Protein AF-A0A5R9C0U3-F1 (afdb_monomer_lite)

Organism: NCBI:txid191770

Sequence (189 aa):
MMNNFTGLRKELYENLTNENEDYYKLANIFCLLFSFFDKISFFLYKHFELVPPNKNEKRVNMNSIWKCSDKKGNKLLDYKNPFLFNLYWMRKEYRDENDLELRSYLLPDAQELSDYRNFLEHKAYSFLENSDLYYIDPELLESRTERLMQLVRNMILSTIGLLDVESKLVNEKTGERDMNLVFLNHQLF

Secondary structure (DSSP, 8-state):
--HHHHHHHHHHHHHHHHS-HHHHHHHHHHHHHHHHHHHHHHHHHHHTT-B-TTS-GGG--TTTGGG-B-TTS-BGGGG--HHHHHHHHHGGGS--TT-TTTGGGS-TTHHHHHHHHHHHHHS-EES-TTSSSEE--HHHHHHHHHHHHHHHHHHHHHHHHHHHHHHHHB-TTT--B-TT-----GGG-

Radius of gyration: 20.45 Å; chains: 1; bounding box: 57×30×58 Å

InterPro domains:
  IPR040826 LA2681-like HEPN domain [PF18733] (25-160)

pLDDT: mean 81.64, std 13.47, range [38.56, 96.06]

Foldseek 3Di:
DVVVVVVLVVLLVVQVVPDDPVLLVLLVLLLVLVVLQAVLQLVLCVVQVWAFPVNDSVPGGLVRQQRTAHPVRDGLVLQQEVLSVVSNLLCLLVDDPPCPVSVVVHDPCSVVSNVSNCCSPPHGEHCDPPDPHNHDPSVVSNVVSVVSVVSSVSNVLSVVSSVVQQVVQQDPPPRDGDSVDYDDDPVSD

Structure (mmCIF, N/CA/C/O backbone):
data_AF-A0A5R9C0U3-F1
#
_entry.id   AF-A0A5R9C0U3-F1
#
loop_
_atom_site.group_PDB
_atom_site.id
_atom_site.type_symbol
_atom_site.label_atom_id
_atom_site.label_alt_id
_atom_site.label_comp_id
_atom_site.label_asym_id
_atom_site.label_entity_id
_atom_site.label_seq_id
_atom_site.pdbx_PDB_ins_code
_atom_site.Cartn_x
_atom_site.Cartn_y
_atom_site.Cartn_z
_atom_site.occupancy
_atom_site.B_iso_or_equiv
_atom_site.auth_seq_id
_atom_site.auth_comp_id
_atom_site.auth_asym_id
_atom_site.auth_atom_id
_atom_site.pdbx_PDB_model_num
ATOM 1 N N . MET A 1 1 ? 33.121 -14.685 -15.452 1.00 43.50 1 MET A N 1
ATOM 2 C CA . MET A 1 1 ? 31.866 -14.104 -14.918 1.00 43.50 1 MET A CA 1
ATOM 3 C C . MET A 1 1 ? 31.930 -12.595 -14.635 1.00 43.50 1 MET A C 1
ATOM 5 O O . MET A 1 1 ? 30.878 -11.990 -14.528 1.00 43.50 1 MET A O 1
ATOM 9 N N . MET A 1 2 ? 33.110 -11.959 -14.563 1.00 38.56 2 MET A N 1
ATOM 10 C CA . MET A 1 2 ? 33.239 -10.519 -14.254 1.00 38.56 2 MET A CA 1
ATOM 11 C C . MET A 1 2 ? 33.022 -9.581 -15.467 1.00 38.56 2 MET A C 1
ATOM 13 O O . MET A 1 2 ? 32.614 -8.442 -15.279 1.00 38.56 2 MET A O 1
ATOM 17 N N . ASN A 1 3 ? 33.213 -10.073 -16.701 1.00 45.94 3 ASN A N 1
ATOM 18 C CA . ASN A 1 3 ? 33.123 -9.264 -17.931 1.00 45.94 3 ASN A CA 1
ATOM 19 C C . ASN A 1 3 ? 31.690 -8.886 -18.360 1.00 45.94 3 ASN A C 1
ATOM 21 O O . ASN A 1 3 ? 31.522 -7.898 -19.067 1.00 45.94 3 ASN A O 1
ATOM 25 N N . ASN A 1 4 ? 30.658 -9.621 -17.922 1.00 55.59 4 ASN A N 1
ATOM 26 C CA . ASN A 1 4 ? 29.268 -9.298 -18.281 1.00 55.59 4 ASN A CA 1
ATOM 27 C C . ASN A 1 4 ? 28.716 -8.124 -17.462 1.00 55.59 4 ASN A C 1
ATOM 29 O O . ASN A 1 4 ? 27.906 -7.357 -17.964 1.00 55.59 4 ASN A O 1
ATOM 33 N N . PHE A 1 5 ? 29.180 -7.934 -16.222 1.00 53.97 5 PHE A N 1
ATOM 34 C CA . PHE A 1 5 ? 28.701 -6.847 -15.361 1.00 53.97 5 PHE A CA 1
ATOM 35 C C . PHE A 1 5 ? 29.186 -5.467 -15.813 1.00 53.97 5 PHE A C 1
ATOM 37 O O . PHE A 1 5 ? 28.474 -4.480 -15.639 1.00 53.97 5 PHE A O 1
ATOM 44 N N . THR A 1 6 ? 30.386 -5.382 -16.391 1.00 59.41 6 THR A N 1
ATOM 45 C CA . THR A 1 6 ? 30.903 -4.135 -16.969 1.00 59.41 6 THR A CA 1
ATOM 46 C C . THR A 1 6 ? 30.180 -3.767 -18.261 1.00 59.41 6 THR A C 1
ATOM 48 O O . THR A 1 6 ? 29.897 -2.590 -18.453 1.00 59.41 6 THR A O 1
ATOM 51 N N . GLY A 1 7 ? 29.826 -4.753 -19.096 1.00 62.66 7 GLY A N 1
ATOM 52 C CA . GLY A 1 7 ? 28.981 -4.550 -20.279 1.00 62.66 7 GLY A CA 1
ATOM 53 C C . GLY A 1 7 ? 27.586 -4.048 -19.908 1.00 62.66 7 GLY A C 1
ATOM 54 O O . GLY A 1 7 ? 27.194 -2.977 -20.352 1.00 62.66 7 GLY A O 1
ATOM 55 N N . LEU A 1 8 ? 26.915 -4.740 -18.980 1.00 61.16 8 LEU A N 1
ATOM 56 C CA . LEU A 1 8 ? 25.570 -4.385 -18.513 1.00 61.16 8 LEU A CA 1
ATOM 57 C C . LEU A 1 8 ? 25.509 -2.977 -17.895 1.00 61.16 8 LEU A C 1
ATOM 59 O O . LEU A 1 8 ? 24.564 -2.227 -18.111 1.00 61.16 8 LEU A O 1
ATOM 63 N N . ARG A 1 9 ? 26.533 -2.596 -17.116 1.00 61.19 9 ARG A N 1
ATOM 64 C CA . ARG A 1 9 ? 26.629 -1.240 -16.551 1.00 61.19 9 ARG A CA 1
ATOM 65 C C . ARG A 1 9 ? 26.855 -0.190 -17.627 1.00 61.19 9 ARG A C 1
ATOM 67 O O . ARG A 1 9 ? 26.274 0.882 -17.537 1.00 61.19 9 ARG A O 1
ATOM 74 N N . LYS A 1 10 ? 27.717 -0.474 -18.603 1.00 65.31 10 LYS A N 1
ATOM 75 C CA . LYS A 1 10 ? 27.984 0.444 -19.709 1.00 65.31 10 LYS A CA 1
ATOM 76 C C . LYS A 1 10 ? 26.715 0.681 -20.534 1.00 65.31 10 LYS A C 1
ATOM 78 O O . LYS A 1 10 ? 26.387 1.833 -20.776 1.00 65.31 10 LYS A O 1
ATOM 83 N N . GLU A 1 11 ? 25.986 -0.382 -20.857 1.00 62.56 11 GLU A N 1
ATOM 84 C CA . GLU A 1 11 ? 24.713 -0.315 -21.580 1.00 62.56 11 GLU A CA 1
ATOM 85 C C . GLU A 1 11 ? 23.648 0.471 -20.798 1.00 62.56 11 GLU A C 1
ATOM 87 O O . GLU A 1 11 ? 23.016 1.361 -21.353 1.00 62.56 11 GLU A O 1
ATOM 92 N N . LEU A 1 12 ? 23.533 0.249 -19.481 1.00 63.62 12 LEU A N 1
ATOM 93 C CA . LEU A 1 12 ? 22.698 1.071 -18.591 1.00 63.62 12 LEU A CA 1
ATOM 94 C C . LEU A 1 12 ? 23.018 2.571 -18.705 1.00 63.62 12 LEU A C 1
ATOM 96 O O . LEU A 1 12 ? 22.109 3.384 -18.839 1.00 63.62 12 LEU A O 1
ATOM 100 N N . TYR A 1 13 ? 24.301 2.946 -18.634 1.00 63.59 13 TYR A N 1
ATOM 101 C CA . TYR A 1 13 ? 24.713 4.351 -18.723 1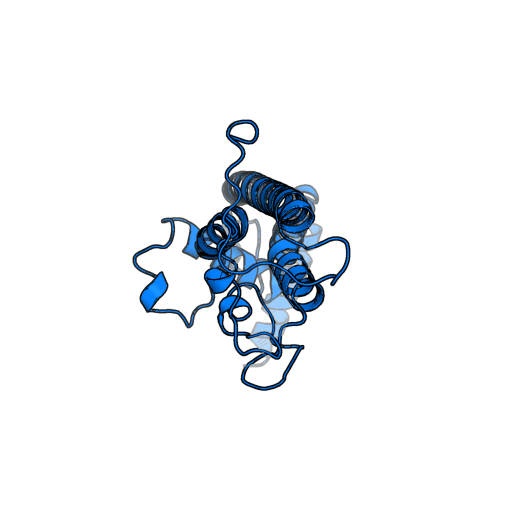.00 63.59 13 TYR A CA 1
ATOM 102 C C . TYR A 1 13 ? 24.470 4.952 -20.111 1.00 63.59 13 TYR A C 1
ATOM 104 O O . TYR A 1 13 ? 24.050 6.102 -20.195 1.00 63.59 13 TYR A O 1
ATOM 112 N N . GLU A 1 14 ? 24.721 4.194 -21.180 1.00 64.94 14 GLU A N 1
ATOM 113 C CA . GLU A 1 14 ? 24.484 4.637 -22.560 1.00 64.94 14 GLU A CA 1
ATOM 114 C C . GLU A 1 14 ? 22.987 4.842 -22.833 1.00 64.94 14 GLU A C 1
ATOM 116 O O . GLU A 1 14 ? 22.605 5.857 -23.423 1.00 64.94 14 GLU A O 1
ATOM 121 N N . ASN A 1 15 ? 22.138 3.945 -22.325 1.00 62.09 15 ASN A N 1
ATOM 122 C CA . ASN A 1 15 ? 20.683 4.062 -22.409 1.00 62.09 15 ASN A CA 1
ATOM 123 C C . ASN A 1 15 ? 20.169 5.279 -21.624 1.00 62.09 15 ASN A C 1
ATOM 125 O O . ASN A 1 15 ? 19.455 6.100 -22.190 1.00 62.09 15 ASN A O 1
ATOM 129 N N . LEU A 1 16 ? 20.631 5.493 -20.386 1.00 63.97 16 LEU A N 1
ATOM 130 C CA . LEU A 1 16 ? 20.294 6.680 -19.579 1.00 63.97 16 LEU A CA 1
ATOM 131 C C . LEU A 1 16 ? 20.588 8.011 -20.292 1.00 63.97 16 LEU A C 1
ATOM 133 O O . LEU A 1 16 ? 19.865 8.984 -20.098 1.00 63.97 16 LEU A O 1
ATOM 137 N N . THR A 1 17 ? 21.658 8.076 -21.090 1.00 60.84 17 THR A N 1
ATOM 138 C CA . THR A 1 17 ? 22.057 9.305 -21.799 1.00 60.84 17 THR A CA 1
ATOM 139 C C . THR A 1 17 ? 21.331 9.547 -23.121 1.00 60.84 17 THR A C 1
ATOM 141 O O . THR A 1 17 ? 21.284 10.691 -23.568 1.00 60.84 17 THR A O 1
ATOM 144 N N . ASN A 1 18 ? 20.793 8.499 -23.753 1.00 59.50 18 ASN A N 1
ATOM 145 C CA . ASN A 1 18 ? 20.172 8.572 -25.082 1.00 59.50 18 ASN A CA 1
ATOM 146 C C . ASN A 1 18 ? 18.636 8.506 -25.048 1.00 59.50 18 ASN A C 1
ATOM 148 O O . ASN A 1 18 ? 17.992 8.711 -26.076 1.00 59.50 18 ASN A O 1
ATOM 152 N N . GLU A 1 19 ? 18.049 8.189 -23.897 1.00 64.62 19 GLU A N 1
ATOM 153 C CA . GLU A 1 19 ? 16.611 7.991 -23.732 1.00 64.62 19 GLU A CA 1
ATOM 154 C C . GLU A 1 19 ? 15.872 9.279 -23.325 1.00 64.62 19 GLU A C 1
ATOM 156 O O . GLU A 1 19 ? 16.455 10.274 -22.889 1.00 64.62 19 GLU A O 1
ATOM 161 N N . ASN A 1 20 ? 14.547 9.256 -23.485 1.00 72.19 20 ASN A N 1
ATOM 162 C CA . ASN A 1 20 ? 13.681 10.367 -23.117 1.00 72.19 20 ASN A CA 1
ATOM 163 C C . ASN A 1 20 ? 13.657 10.534 -21.587 1.00 72.19 20 ASN A C 1
ATOM 165 O O . ASN A 1 20 ? 13.170 9.661 -20.865 1.00 72.19 20 ASN A O 1
ATOM 169 N N . GLU A 1 21 ? 14.149 11.676 -21.097 1.00 78.12 21 GLU A N 1
ATOM 170 C CA . GLU A 1 21 ? 14.176 12.039 -19.673 1.00 78.12 21 GLU A CA 1
ATOM 171 C C . GLU A 1 21 ? 12.798 11.878 -19.002 1.00 78.12 21 GLU A C 1
ATOM 173 O O . GLU A 1 21 ? 12.704 11.558 -17.813 1.00 78.12 21 GLU A O 1
ATOM 178 N N . ASP A 1 22 ? 11.717 12.044 -19.766 1.00 86.00 22 ASP A N 1
ATOM 179 C CA . ASP A 1 22 ? 10.351 11.937 -19.264 1.00 86.00 22 ASP A CA 1
ATOM 180 C C . ASP A 1 22 ? 9.968 10.506 -18.850 1.00 86.00 22 ASP A C 1
ATOM 182 O O . ASP A 1 22 ? 9.240 10.337 -17.870 1.00 86.00 22 ASP A O 1
ATOM 186 N N . TYR A 1 23 ? 10.527 9.465 -19.478 1.00 88.81 23 TYR A N 1
ATOM 187 C CA . TYR A 1 23 ? 10.270 8.071 -19.081 1.00 88.81 23 TYR A CA 1
ATOM 188 C C . TYR A 1 23 ? 10.942 7.718 -17.750 1.00 88.81 23 TYR A C 1
ATOM 190 O O . TYR A 1 23 ? 10.366 7.018 -16.916 1.00 88.81 23 TYR A O 1
ATOM 198 N N . TYR A 1 24 ? 12.119 8.284 -17.476 1.00 86.19 24 TYR A N 1
ATOM 199 C CA . TYR A 1 24 ? 12.760 8.149 -16.166 1.00 86.19 24 TYR A CA 1
ATOM 200 C C . TYR A 1 24 ? 12.029 8.931 -15.077 1.00 86.19 24 TYR A C 1
ATOM 202 O O . TYR A 1 24 ? 11.937 8.471 -13.936 1.00 86.19 24 TYR A O 1
ATOM 210 N N . LYS A 1 25 ? 11.473 10.106 -15.401 1.00 90.06 25 LYS A N 1
ATOM 211 C CA . LYS A 1 25 ? 10.574 10.820 -14.479 1.00 90.06 25 LYS A CA 1
ATOM 212 C C . LYS A 1 25 ? 9.348 9.969 -14.166 1.00 90.06 25 LYS A C 1
ATOM 214 O O . LYS A 1 25 ? 9.005 9.831 -12.993 1.00 90.06 25 LYS A O 1
ATOM 219 N N . LEU A 1 26 ? 8.743 9.352 -15.179 1.00 92.12 26 LEU A N 1
ATOM 220 C CA . LEU A 1 26 ? 7.607 8.450 -15.019 1.00 92.12 26 LEU A CA 1
ATOM 221 C C . LEU A 1 26 ? 7.945 7.243 -14.127 1.00 92.12 26 LEU A C 1
ATOM 223 O O . LEU A 1 26 ? 7.227 6.982 -13.163 1.00 92.12 26 LEU A O 1
ATOM 227 N N . ALA A 1 27 ? 9.077 6.571 -14.358 1.00 92.00 27 ALA A N 1
ATOM 228 C CA . ALA A 1 27 ? 9.563 5.492 -13.492 1.00 92.00 27 ALA A CA 1
ATOM 229 C C . ALA A 1 27 ? 9.757 5.938 -12.033 1.00 92.00 27 ALA A C 1
ATOM 231 O O . ALA A 1 27 ? 9.359 5.238 -11.101 1.00 92.00 27 ALA A O 1
ATOM 232 N N . ASN A 1 28 ? 10.317 7.130 -11.811 1.00 91.19 28 ASN A N 1
ATOM 233 C CA . ASN A 1 28 ? 10.467 7.677 -10.463 1.00 91.19 28 ASN A CA 1
ATOM 234 C C . ASN A 1 28 ? 9.115 7.972 -9.799 1.00 91.19 28 ASN A C 1
ATOM 236 O O . ASN A 1 28 ? 8.952 7.705 -8.607 1.00 91.19 28 ASN A O 1
ATOM 240 N N . ILE A 1 29 ? 8.138 8.494 -10.550 1.00 94.19 29 ILE A N 1
ATOM 241 C CA . ILE A 1 29 ? 6.765 8.700 -10.065 1.00 94.19 29 ILE A CA 1
ATOM 242 C C . ILE A 1 29 ? 6.149 7.355 -9.669 1.00 94.19 29 ILE A C 1
ATOM 244 O O . ILE A 1 29 ? 5.596 7.240 -8.574 1.00 94.19 29 ILE A O 1
ATOM 248 N N . PHE A 1 30 ? 6.297 6.326 -10.503 1.00 93.25 30 PHE A N 1
ATOM 249 C CA . PHE A 1 30 ? 5.816 4.976 -10.221 1.00 93.25 30 PHE A CA 1
ATOM 250 C C . PHE A 1 30 ? 6.385 4.421 -8.903 1.00 93.25 30 PHE A C 1
ATOM 252 O O . PHE A 1 30 ? 5.625 4.025 -8.013 1.00 93.25 30 PHE A O 1
ATOM 259 N N . CYS A 1 31 ? 7.707 4.472 -8.712 1.00 91.44 31 CYS A N 1
ATOM 260 C CA . CYS A 1 31 ? 8.353 4.038 -7.465 1.00 91.44 31 CYS A CA 1
ATOM 261 C C . CYS A 1 31 ? 7.915 4.887 -6.257 1.00 91.44 31 CYS A C 1
ATOM 263 O O . CYS A 1 31 ? 7.652 4.368 -5.167 1.00 91.44 31 CYS A O 1
ATOM 265 N N . LEU A 1 32 ? 7.769 6.206 -6.435 1.00 93.12 32 LEU A N 1
ATOM 266 C CA . LEU A 1 32 ? 7.283 7.100 -5.383 1.00 93.12 32 LEU A CA 1
ATOM 267 C C . LEU A 1 32 ? 5.868 6.724 -4.930 1.00 93.12 32 LEU A C 1
ATOM 269 O O . LEU A 1 32 ? 5.591 6.744 -3.728 1.00 93.12 32 LEU A O 1
ATOM 273 N N . LEU A 1 33 ? 4.978 6.367 -5.852 1.00 93.06 33 LEU A N 1
ATOM 274 C CA . LEU A 1 33 ? 3.622 5.934 -5.521 1.00 93.06 33 LEU A CA 1
ATOM 275 C C . LEU A 1 33 ? 3.630 4.634 -4.710 1.00 93.06 33 LEU A C 1
ATOM 277 O O . LEU A 1 33 ? 2.913 4.539 -3.714 1.00 93.06 33 LEU A O 1
ATOM 281 N N . PHE A 1 34 ? 4.502 3.680 -5.040 1.00 89.06 34 PHE A N 1
ATOM 282 C CA . PHE A 1 34 ? 4.671 2.464 -4.237 1.00 89.06 34 PHE A CA 1
ATOM 283 C C . PHE A 1 34 ? 5.116 2.742 -2.796 1.00 89.06 34 PHE A C 1
ATOM 285 O O . PHE A 1 34 ? 4.679 2.057 -1.870 1.00 89.06 34 PHE A O 1
ATOM 292 N N . SER A 1 35 ? 5.887 3.806 -2.561 1.00 90.06 35 SER A N 1
ATOM 293 C CA . SER A 1 35 ? 6.273 4.193 -1.196 1.00 90.06 35 SER A CA 1
ATOM 294 C C . SER A 1 35 ? 5.084 4.572 -0.295 1.00 90.06 35 SER A C 1
ATOM 296 O O . SER A 1 35 ? 5.217 4.564 0.932 1.00 90.06 35 SER A O 1
ATOM 298 N N . PHE A 1 36 ? 3.911 4.905 -0.856 1.00 93.38 36 PHE A N 1
ATOM 299 C CA . PHE A 1 36 ? 2.719 5.203 -0.052 1.00 93.38 36 PHE A CA 1
ATOM 300 C C . PHE A 1 36 ? 2.201 3.985 0.708 1.00 93.38 36 PHE A C 1
ATOM 302 O O . PHE A 1 36 ? 1.687 4.155 1.811 1.00 93.38 36 PHE A O 1
ATOM 309 N N . PHE A 1 37 ? 2.380 2.772 0.184 1.00 91.62 37 PHE A N 1
ATOM 310 C CA . PHE A 1 37 ? 1.990 1.553 0.893 1.00 91.62 37 PHE A CA 1
ATOM 311 C C . PHE A 1 37 ? 2.746 1.424 2.216 1.00 91.62 37 PHE A C 1
ATOM 313 O O . PHE A 1 37 ? 2.131 1.221 3.264 1.00 91.62 37 PHE A O 1
ATOM 320 N N . ASP A 1 38 ? 4.063 1.6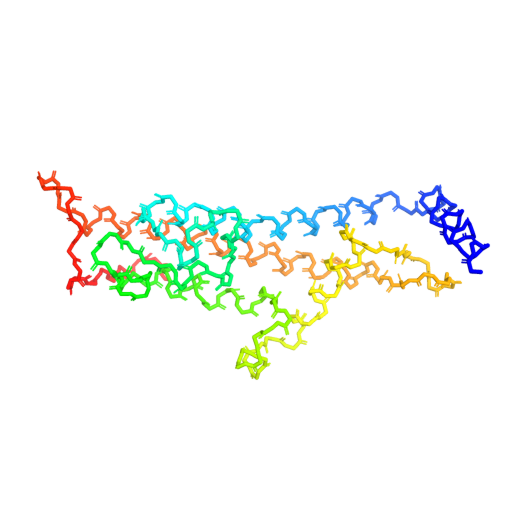31 2.199 1.00 90.38 38 ASP A N 1
ATOM 321 C CA . ASP A 1 38 ? 4.885 1.582 3.410 1.00 90.38 38 ASP A CA 1
ATOM 322 C C . ASP A 1 38 ? 4.577 2.750 4.355 1.00 90.38 38 ASP A C 1
ATOM 324 O O . ASP A 1 38 ? 4.461 2.548 5.564 1.00 90.38 38 ASP A O 1
ATOM 328 N N . LYS A 1 39 ? 4.352 3.961 3.826 1.00 93.56 39 LYS A N 1
ATOM 329 C CA . LYS A 1 39 ? 3.962 5.130 4.638 1.00 93.56 39 LYS A CA 1
ATOM 330 C C . LYS A 1 39 ? 2.630 4.918 5.356 1.00 93.56 39 LYS A C 1
ATOM 332 O O . LYS A 1 39 ? 2.535 5.214 6.543 1.00 93.56 39 LYS A O 1
ATOM 337 N N . ILE A 1 40 ? 1.620 4.385 4.669 1.00 95.31 40 ILE A N 1
ATOM 338 C CA . ILE A 1 40 ? 0.312 4.079 5.266 1.00 95.31 40 ILE A CA 1
ATOM 339 C C . ILE A 1 40 ? 0.447 2.949 6.285 1.00 95.31 40 ILE A C 1
ATOM 341 O O .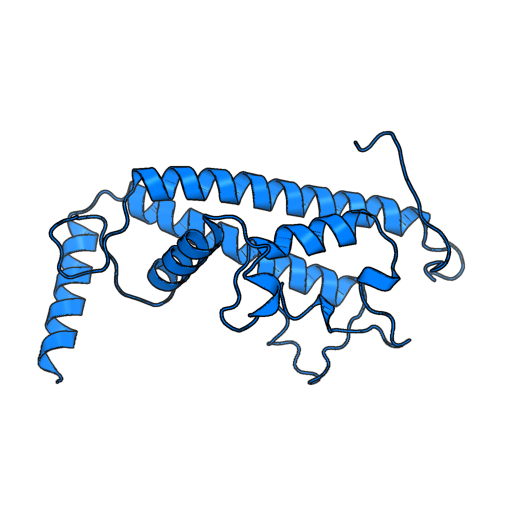 ILE A 1 40 ? -0.098 3.041 7.380 1.00 95.31 40 ILE A O 1
ATOM 345 N N . SER A 1 41 ? 1.240 1.922 5.987 1.00 93.81 41 SER A N 1
ATOM 346 C CA . SER A 1 41 ? 1.517 0.835 6.935 1.00 93.81 41 SER A CA 1
ATOM 347 C C . SER A 1 41 ? 2.172 1.344 8.213 1.00 93.81 41 SER A C 1
ATOM 349 O O . SER A 1 41 ? 1.772 0.968 9.314 1.00 93.81 41 SER A O 1
ATOM 351 N N . PHE A 1 42 ? 3.156 2.231 8.073 1.00 93.44 42 PHE A N 1
ATOM 352 C CA . PHE A 1 42 ? 3.835 2.857 9.200 1.00 93.44 42 PHE A CA 1
ATOM 353 C C . PHE A 1 42 ? 2.916 3.813 9.970 1.00 93.44 42 PHE A C 1
ATOM 355 O O . PHE A 1 42 ? 2.974 3.873 11.198 1.00 93.44 42 PHE A O 1
ATOM 362 N N . PHE A 1 43 ? 2.030 4.523 9.270 1.00 95.88 43 PHE A N 1
ATOM 363 C CA . PHE A 1 43 ? 0.993 5.332 9.899 1.00 95.88 43 PHE A CA 1
ATOM 364 C C . PHE A 1 43 ? 0.068 4.470 10.765 1.00 95.88 43 PHE A C 1
ATOM 366 O O . PHE A 1 43 ? -0.066 4.745 11.954 1.00 95.88 43 PHE A O 1
ATOM 373 N N . LEU A 1 44 ? -0.501 3.392 10.213 1.00 95.62 44 LEU A N 1
ATOM 374 C CA . LEU A 1 44 ? -1.366 2.461 10.949 1.00 95.62 44 LEU A CA 1
ATOM 375 C C . LEU A 1 44 ? -0.634 1.841 12.143 1.00 95.62 44 LEU A C 1
ATOM 377 O O . LEU A 1 44 ? -1.189 1.758 13.236 1.00 95.62 44 LEU A O 1
ATOM 381 N N . TYR A 1 45 ? 0.628 1.457 11.943 1.00 94.88 45 TYR A N 1
ATOM 382 C CA . TYR A 1 45 ? 1.499 0.932 12.989 1.00 94.88 45 TYR A CA 1
ATOM 383 C C . TYR A 1 45 ? 1.588 1.858 14.199 1.00 94.88 45 TYR A C 1
ATOM 385 O O . TYR A 1 45 ? 1.389 1.415 15.330 1.00 94.88 45 TYR A O 1
ATOM 393 N N . LYS A 1 46 ? 1.869 3.143 13.961 1.00 93.62 46 LYS A N 1
ATOM 394 C CA . LYS A 1 46 ? 1.988 4.135 15.032 1.00 93.62 46 LYS A CA 1
ATOM 395 C C . LYS A 1 46 ? 0.630 4.546 15.594 1.00 93.62 46 LYS A C 1
ATOM 397 O O . LYS A 1 46 ? 0.520 4.672 16.806 1.00 93.62 46 LYS A O 1
ATOM 402 N N . HIS A 1 47 ? -0.383 4.722 14.748 1.00 93.19 47 HIS A N 1
ATOM 403 C CA . HIS A 1 47 ? -1.710 5.184 15.159 1.00 93.19 47 HIS A CA 1
ATOM 404 C C . HIS A 1 47 ? -2.409 4.197 16.101 1.00 93.19 47 HIS A C 1
ATOM 406 O O . HIS A 1 47 ? -2.947 4.610 17.122 1.00 93.19 47 HIS A O 1
ATOM 412 N N . PHE A 1 48 ? -2.353 2.899 15.796 1.00 92.44 48 PHE A N 1
ATOM 413 C CA . PHE A 1 48 ? -2.977 1.850 16.611 1.00 92.44 48 PHE A CA 1
ATOM 414 C C . PHE A 1 48 ? -2.032 1.249 17.667 1.00 92.44 48 PHE A C 1
ATOM 416 O O . PHE A 1 48 ? -2.365 0.237 18.278 1.00 92.44 48 PHE A O 1
ATOM 423 N N . GLU A 1 49 ? -0.847 1.840 17.870 1.00 92.88 49 GLU A N 1
ATOM 424 C CA . GLU A 1 49 ? 0.190 1.343 18.790 1.00 92.88 49 GLU A CA 1
ATOM 425 C C . GLU A 1 49 ? 0.463 -0.166 18.649 1.00 92.88 49 GLU A C 1
ATOM 427 O O . GLU A 1 49 ? 0.566 -0.911 19.632 1.00 92.88 49 GLU A O 1
ATOM 432 N N . LEU A 1 50 ? 0.543 -0.635 17.406 1.00 93.94 50 LEU A N 1
ATOM 433 C CA . LEU A 1 50 ? 0.658 -2.057 17.123 1.00 93.94 50 LEU A CA 1
ATOM 434 C C . LEU A 1 50 ? 2.046 -2.578 17.500 1.00 93.94 50 LEU A C 1
ATOM 436 O O . LEU A 1 50 ? 3.039 -1.857 17.496 1.00 93.94 50 LEU A O 1
ATOM 440 N N . VAL A 1 51 ? 2.127 -3.873 17.780 1.00 92.25 51 VAL A N 1
ATOM 441 C CA . VAL A 1 51 ? 3.357 -4.606 18.070 1.00 92.25 51 VAL A CA 1
ATOM 442 C C . VAL A 1 51 ? 3.495 -5.725 17.035 1.00 92.25 51 VAL A C 1
ATOM 444 O O . VAL A 1 51 ? 2.589 -6.553 16.897 1.00 92.25 51 VAL A O 1
ATOM 447 N N . PRO A 1 52 ? 4.606 -5.783 16.276 1.00 89.94 52 PRO A N 1
ATOM 448 C CA . PRO A 1 52 ? 4.803 -6.834 15.291 1.00 89.94 52 PRO A CA 1
ATOM 449 C C . PRO A 1 52 ? 5.147 -8.163 15.984 1.00 89.94 52 PRO A C 1
ATOM 451 O O . PRO A 1 52 ? 5.874 -8.146 16.982 1.00 89.94 52 PRO A O 1
ATOM 454 N N . PRO A 1 53 ? 4.738 -9.327 15.433 1.00 83.25 53 PRO A N 1
ATOM 455 C CA . PRO A 1 53 ? 4.978 -10.637 16.056 1.00 83.25 53 PRO A CA 1
ATOM 456 C C . PRO A 1 53 ? 6.449 -10.903 16.406 1.00 83.25 53 PRO A C 1
ATOM 458 O O . PRO A 1 53 ? 6.762 -11.457 17.454 1.00 83.25 53 PRO A O 1
ATOM 461 N N . ASN A 1 54 ? 7.366 -10.432 15.556 1.00 81.25 54 ASN A N 1
ATOM 462 C CA . ASN A 1 54 ? 8.809 -10.618 15.725 1.00 81.25 54 ASN A CA 1
ATOM 463 C C . ASN A 1 54 ? 9.496 -9.444 16.450 1.00 81.25 54 ASN A C 1
ATOM 465 O O . ASN A 1 54 ? 10.721 -9.349 16.413 1.00 81.25 54 ASN A O 1
ATOM 469 N N . LYS A 1 55 ? 8.731 -8.504 17.032 1.00 77.50 55 LYS A N 1
ATOM 470 C CA . LYS A 1 55 ? 9.217 -7.262 17.676 1.00 77.50 55 LYS A CA 1
ATOM 471 C C . LYS A 1 55 ? 10.184 -6.430 16.818 1.00 77.50 55 LYS A C 1
ATOM 473 O O . LYS A 1 55 ? 10.989 -5.664 17.336 1.00 77.50 55 LYS A O 1
ATOM 478 N N . ASN A 1 56 ? 10.112 -6.578 15.496 1.00 80.12 56 ASN A N 1
ATOM 479 C CA . ASN A 1 56 ? 10.975 -5.879 14.555 1.00 80.12 56 ASN A CA 1
ATOM 480 C C . ASN A 1 56 ? 10.175 -4.833 13.773 1.00 80.12 56 ASN A C 1
ATOM 482 O O . ASN A 1 56 ? 9.556 -5.156 12.759 1.00 80.12 56 ASN A O 1
ATOM 486 N N . GLU A 1 57 ? 10.218 -3.581 14.237 1.00 74.56 57 GLU A N 1
ATOM 487 C CA . GLU A 1 57 ? 9.509 -2.458 13.604 1.00 74.56 57 GLU A CA 1
ATOM 488 C C . GLU A 1 57 ? 9.941 -2.234 12.147 1.00 74.56 57 GLU A C 1
ATOM 490 O O . GLU A 1 57 ? 9.127 -1.859 11.310 1.00 74.56 57 GLU A O 1
ATOM 495 N N . LYS A 1 58 ? 11.206 -2.530 11.807 1.00 76.94 58 LYS A N 1
ATOM 496 C CA . LYS A 1 58 ? 11.755 -2.316 10.455 1.00 76.94 58 LYS A CA 1
ATOM 497 C C . LYS A 1 58 ? 11.148 -3.234 9.392 1.00 76.94 58 LYS A C 1
ATOM 499 O O . LYS A 1 58 ? 11.420 -3.051 8.213 1.00 76.94 58 LYS A O 1
ATOM 504 N N . ARG A 1 59 ? 10.386 -4.255 9.796 1.00 76.44 59 ARG A N 1
ATOM 505 C CA . ARG A 1 59 ? 9.728 -5.210 8.888 1.00 76.44 59 ARG A CA 1
ATOM 506 C C . ARG A 1 59 ? 8.229 -4.959 8.736 1.00 76.44 59 ARG A C 1
ATOM 508 O O . ARG A 1 59 ? 7.522 -5.801 8.178 1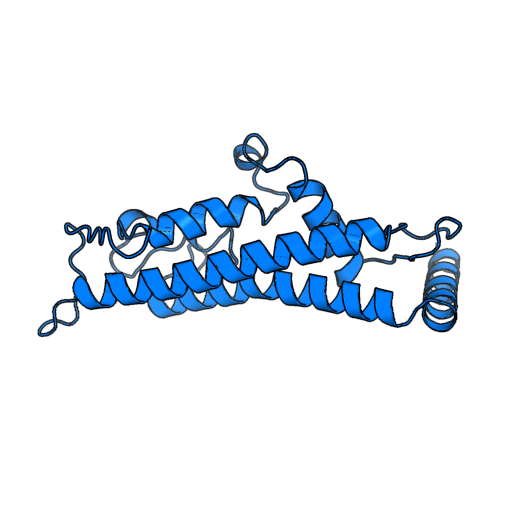.00 76.44 59 ARG A O 1
ATOM 515 N N . VAL A 1 60 ? 7.734 -3.838 9.252 1.00 85.38 60 VAL A N 1
ATOM 516 C CA . VAL A 1 60 ? 6.345 -3.435 9.056 1.00 85.38 60 VAL A CA 1
ATOM 517 C C . VAL A 1 60 ? 6.177 -2.890 7.640 1.00 85.38 60 VAL A C 1
ATOM 519 O O . VAL A 1 60 ? 6.790 -1.892 7.280 1.00 85.38 60 VAL A O 1
ATOM 522 N N . ASN A 1 61 ? 5.343 -3.562 6.854 1.00 88.62 61 ASN A N 1
ATOM 523 C CA . ASN A 1 61 ? 4.934 -3.179 5.508 1.00 88.62 61 ASN A CA 1
ATOM 524 C C . ASN A 1 61 ? 3.439 -3.488 5.331 1.00 88.62 61 ASN A C 1
ATOM 526 O O . ASN A 1 61 ? 2.793 -4.022 6.244 1.00 88.62 61 ASN A O 1
ATOM 530 N N . MET A 1 62 ? 2.895 -3.205 4.147 1.00 89.31 62 MET A N 1
ATOM 531 C CA . MET A 1 62 ? 1.453 -3.330 3.909 1.00 89.31 62 MET A CA 1
ATOM 532 C C . MET A 1 62 ? 0.930 -4.759 4.039 1.00 89.31 62 MET A C 1
ATOM 534 O O . MET A 1 62 ? -0.244 -4.958 4.334 1.00 89.31 62 MET A O 1
ATOM 538 N N . ASN A 1 63 ? 1.780 -5.774 3.905 1.00 85.81 63 ASN A N 1
ATOM 539 C CA . ASN A 1 63 ? 1.372 -7.165 4.072 1.00 85.81 63 ASN A CA 1
ATOM 540 C C . ASN A 1 63 ? 1.523 -7.654 5.515 1.00 85.81 63 ASN A C 1
ATOM 542 O O . ASN A 1 63 ? 0.654 -8.377 6.013 1.00 85.81 63 ASN A O 1
ATOM 546 N N . SER A 1 64 ? 2.573 -7.229 6.220 1.00 88.00 64 SER A N 1
ATOM 547 C CA . SER A 1 64 ? 2.861 -7.674 7.585 1.00 88.00 64 SER A CA 1
ATOM 548 C C . SER A 1 64 ? 2.054 -6.942 8.661 1.00 88.00 64 SER A C 1
ATOM 550 O O . SER A 1 64 ? 1.775 -7.547 9.698 1.00 88.00 64 SER A O 1
ATOM 552 N N . ILE A 1 65 ? 1.614 -5.699 8.419 1.00 92.38 65 ILE A N 1
ATOM 553 C CA . ILE A 1 65 ? 0.915 -4.866 9.416 1.00 92.38 65 ILE A CA 1
ATOM 554 C C . ILE A 1 65 ? -0.364 -5.515 9.969 1.00 92.38 65 ILE A C 1
ATOM 556 O O . ILE A 1 65 ? -0.675 -5.392 11.150 1.00 92.38 65 ILE A O 1
ATOM 560 N N . TRP A 1 66 ? -1.063 -6.303 9.153 1.00 91.81 66 TRP A N 1
ATOM 561 C CA . TRP A 1 66 ? -2.304 -6.997 9.527 1.00 91.81 66 TRP A CA 1
ATOM 562 C C . TRP A 1 66 ? -2.092 -8.184 10.473 1.00 91.81 66 TRP A C 1
ATOM 564 O O . TRP A 1 66 ? -3.054 -8.732 11.011 1.00 91.81 66 TRP A O 1
ATOM 574 N N . LYS A 1 67 ? -0.837 -8.610 10.657 1.00 90.44 67 LYS A N 1
ATOM 575 C CA . LYS A 1 67 ? -0.444 -9.649 11.619 1.00 90.44 67 LYS A CA 1
ATOM 576 C C . LYS A 1 67 ? -0.022 -9.049 12.964 1.00 90.44 67 LYS A C 1
ATOM 578 O O . LYS A 1 67 ? 0.129 -9.807 13.920 1.00 90.44 67 LYS A O 1
ATOM 583 N N . CYS A 1 68 ? 0.181 -7.733 13.036 1.00 93.12 68 CYS A N 1
ATOM 584 C CA . CYS A 1 68 ? 0.501 -7.027 14.270 1.00 93.12 68 CYS A CA 1
ATOM 585 C C . CYS A 1 68 ? -0.735 -6.914 15.170 1.00 93.12 68 CYS A C 1
ATOM 587 O O . CYS A 1 68 ? -1.869 -6.930 14.688 1.00 93.12 68 CYS A O 1
ATOM 589 N N . SER A 1 69 ? -0.500 -6.770 16.470 1.00 94.62 69 SER A N 1
ATOM 590 C CA . SER A 1 69 ? -1.556 -6.600 17.469 1.00 94.62 69 SER A CA 1
ATOM 591 C C . SER A 1 69 ? -1.232 -5.467 18.430 1.00 94.62 69 SER A C 1
ATOM 593 O O . SER A 1 69 ? -0.060 -5.220 18.704 1.00 94.62 69 SER A O 1
ATOM 595 N N . ASP A 1 70 ? -2.244 -4.810 18.977 1.00 93.00 70 ASP A N 1
ATOM 596 C CA . ASP A 1 70 ? -2.072 -3.843 20.062 1.00 93.00 70 ASP A CA 1
ATOM 597 C C . ASP A 1 70 ? -1.639 -4.536 21.379 1.00 93.00 70 ASP A C 1
ATOM 599 O O . ASP A 1 70 ? -1.479 -5.761 21.463 1.00 93.00 70 ASP A O 1
ATOM 603 N N . LYS A 1 71 ? -1.472 -3.749 22.449 1.00 89.75 71 LYS A N 1
ATOM 604 C CA . LYS A 1 71 ? -1.142 -4.252 23.799 1.00 89.75 71 LYS A CA 1
ATOM 605 C C . LYS A 1 71 ? -2.214 -5.180 24.394 1.00 89.75 71 LYS A C 1
ATOM 607 O O . LYS A 1 71 ? -1.902 -5.942 25.306 1.00 89.75 71 LYS A O 1
ATOM 612 N N . LYS A 1 72 ? -3.460 -5.093 23.918 1.00 89.81 72 LYS A N 1
ATOM 613 C CA . LYS A 1 72 ? -4.609 -5.904 24.351 1.00 89.81 72 LYS A CA 1
ATOM 614 C C . LYS A 1 72 ? -4.780 -7.166 23.480 1.00 89.81 72 LYS A C 1
ATOM 616 O O . LYS A 1 72 ? -5.624 -7.999 23.794 1.00 89.81 72 LYS A O 1
ATOM 621 N N . GLY A 1 73 ? -3.958 -7.344 22.442 1.00 90.75 73 GLY A N 1
ATOM 622 C CA . GLY A 1 73 ? -3.995 -8.479 21.519 1.00 90.75 73 GLY A CA 1
ATOM 623 C C . GLY A 1 73 ? -4.918 -8.293 20.308 1.00 90.75 73 GLY A C 1
ATOM 624 O O . GLY A 1 73 ? -5.035 -9.222 19.509 1.00 90.75 73 GLY A O 1
ATOM 625 N N . ASN A 1 74 ? -5.533 -7.121 20.135 1.00 92.44 74 ASN A N 1
ATOM 626 C CA . ASN A 1 74 ? -6.414 -6.826 19.005 1.00 92.44 74 ASN A CA 1
ATOM 627 C C . ASN A 1 74 ? -5.598 -6.559 17.741 1.00 92.44 74 ASN A C 1
ATOM 629 O O . ASN A 1 74 ? -4.623 -5.805 17.760 1.00 92.44 74 ASN A O 1
ATOM 633 N N . LYS A 1 75 ? -6.020 -7.132 16.620 1.00 94.25 75 LYS A N 1
ATOM 634 C CA . LYS A 1 75 ? -5.500 -6.834 15.282 1.00 94.25 75 LYS A CA 1
ATOM 635 C C . LYS A 1 75 ? -6.340 -5.750 14.624 1.00 94.25 75 LYS A C 1
ATOM 637 O O . LYS A 1 75 ? -7.481 -5.517 15.004 1.00 94.25 75 LYS A O 1
ATOM 642 N N . LEU A 1 76 ? -5.819 -5.146 13.556 1.00 93.56 76 LEU A N 1
ATOM 643 C CA . LEU A 1 76 ? -6.520 -4.090 12.809 1.00 93.56 76 LEU A CA 1
ATOM 644 C C . LEU A 1 76 ? -7.954 -4.466 12.402 1.00 93.56 76 LEU A C 1
ATOM 646 O O . LEU A 1 76 ? -8.862 -3.657 12.540 1.00 93.56 76 LEU A O 1
ATOM 650 N N . LEU A 1 77 ? -8.190 -5.695 11.937 1.00 91.25 77 LEU A N 1
ATOM 651 C CA . LEU A 1 77 ? -9.535 -6.110 11.517 1.00 91.25 77 LEU A CA 1
ATOM 652 C C . LEU A 1 77 ? -10.524 -6.249 12.688 1.00 91.25 77 LEU A C 1
ATOM 654 O O . LEU A 1 77 ? -11.732 -6.139 12.476 1.00 91.25 77 LEU A O 1
ATOM 658 N N . ASP A 1 78 ? -10.033 -6.394 13.921 1.00 91.56 78 ASP A N 1
ATOM 659 C CA . ASP A 1 78 ? -10.872 -6.413 15.122 1.00 91.56 78 ASP A CA 1
ATOM 660 C C . ASP A 1 78 ? -11.416 -5.013 15.442 1.00 91.56 78 ASP A C 1
ATOM 662 O O . ASP A 1 78 ? -12.426 -4.880 16.136 1.00 91.56 78 ASP A O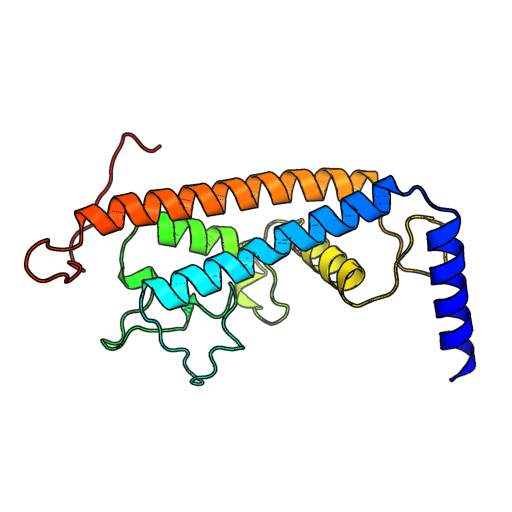 1
ATOM 666 N N . TYR A 1 79 ? -10.809 -3.953 14.886 1.00 88.81 79 TYR A N 1
ATOM 667 C CA . TYR A 1 79 ? -11.280 -2.588 15.089 1.00 88.81 79 TYR A CA 1
ATOM 668 C C . TYR A 1 79 ? -12.597 -2.287 14.360 1.00 88.81 79 TYR A C 1
ATOM 670 O O . TYR A 1 79 ? -13.168 -1.225 14.556 1.00 88.81 79 TYR A O 1
ATOM 678 N N . LYS A 1 80 ? -13.137 -3.193 13.534 1.00 86.38 80 LYS A N 1
ATOM 679 C CA . LYS A 1 80 ? -14.434 -3.027 12.839 1.00 86.38 80 LYS A CA 1
ATOM 680 C C . LYS A 1 80 ? -14.632 -1.660 12.148 1.00 86.38 80 LYS A C 1
ATOM 682 O O . LYS A 1 80 ? -15.764 -1.229 11.945 1.00 86.38 80 LYS A O 1
ATOM 687 N N . ASN A 1 81 ? -13.548 -0.976 11.783 1.00 89.56 81 ASN A N 1
ATOM 688 C CA . ASN A 1 81 ? -13.591 0.278 11.047 1.00 89.56 81 ASN A CA 1
ATOM 689 C C . ASN A 1 81 ? -13.715 -0.063 9.551 1.00 89.56 81 ASN A C 1
ATOM 691 O O . ASN A 1 81 ? -12.813 -0.716 9.016 1.00 89.56 81 ASN A O 1
ATOM 695 N N . PRO A 1 82 ? -14.794 0.342 8.853 1.00 89.19 82 PRO A N 1
ATOM 696 C CA . PRO A 1 82 ? -15.004 -0.001 7.444 1.00 89.19 82 PRO A CA 1
ATOM 697 C C . PRO A 1 82 ? -13.822 0.375 6.543 1.00 89.19 82 PRO A C 1
ATOM 699 O O . PRO A 1 82 ? -13.483 -0.348 5.608 1.00 89.19 82 PRO A O 1
ATOM 702 N N . PHE A 1 83 ? -13.126 1.466 6.859 1.00 92.75 83 PHE A N 1
ATOM 703 C CA . PHE A 1 83 ? -11.995 1.926 6.065 1.00 92.75 83 PHE A CA 1
ATOM 704 C C . PHE A 1 83 ? -10.727 1.086 6.266 1.00 92.75 83 PHE A C 1
ATOM 706 O O . PHE A 1 83 ? -9.911 0.997 5.347 1.00 92.75 83 PHE A O 1
ATOM 713 N N . LEU A 1 84 ? -10.581 0.393 7.403 1.00 93.38 84 LEU A N 1
ATOM 714 C CA . LEU A 1 84 ? -9.541 -0.631 7.560 1.00 93.38 84 LEU A CA 1
ATOM 715 C C . LEU A 1 84 ? -9.793 -1.819 6.631 1.00 93.38 84 LEU A C 1
ATOM 717 O O . LEU A 1 84 ? -8.837 -2.357 6.077 1.00 93.38 84 LEU A O 1
ATOM 721 N N . PHE A 1 85 ? -11.053 -2.197 6.395 1.00 89.50 85 PHE A N 1
ATOM 722 C CA . PHE A 1 85 ? -11.372 -3.219 5.395 1.00 89.50 85 PHE A CA 1
ATOM 723 C C . PHE A 1 85 ? -11.018 -2.746 3.983 1.00 89.50 85 PHE A C 1
ATOM 725 O O . PHE A 1 85 ? -10.401 -3.503 3.236 1.00 89.50 85 PHE A O 1
ATOM 732 N N . ASN A 1 86 ? -11.319 -1.494 3.627 1.00 90.44 86 ASN A N 1
ATOM 733 C CA . ASN A 1 86 ? -10.923 -0.938 2.327 1.00 90.44 86 ASN A CA 1
ATOM 734 C C . ASN A 1 86 ? -9.399 -0.999 2.129 1.00 90.44 86 ASN A C 1
ATOM 736 O O . ASN A 1 86 ? -8.925 -1.490 1.104 1.00 90.44 86 ASN A O 1
ATOM 740 N N . LEU A 1 87 ? -8.623 -0.572 3.130 1.00 93.38 87 LEU A N 1
ATOM 741 C CA . LEU A 1 87 ? -7.157 -0.663 3.119 1.00 93.38 87 LEU A CA 1
ATOM 742 C C . LEU A 1 87 ? -6.662 -2.117 3.038 1.00 93.38 87 LEU A C 1
ATOM 744 O O . LEU A 1 87 ? -5.718 -2.404 2.301 1.00 93.38 87 LEU A O 1
ATOM 748 N N . TYR A 1 88 ? -7.323 -3.046 3.734 1.00 90.50 88 TYR A N 1
ATOM 749 C CA . TYR A 1 88 ? -7.000 -4.472 3.688 1.00 90.50 88 TYR A CA 1
ATOM 750 C C . TYR A 1 88 ? -7.174 -5.065 2.291 1.00 90.50 88 TYR A C 1
ATOM 752 O O . TYR A 1 88 ? -6.382 -5.913 1.888 1.00 90.50 88 TYR A O 1
ATOM 760 N N . TRP A 1 89 ? -8.198 -4.649 1.546 1.00 84.94 89 TRP A N 1
ATOM 761 C CA . TRP A 1 89 ? -8.415 -5.132 0.183 1.00 84.94 89 TRP A CA 1
ATOM 762 C C . TRP A 1 89 ? -7.496 -4.446 -0.824 1.00 84.94 89 TRP A C 1
ATOM 764 O O . TRP A 1 89 ? -6.946 -5.126 -1.684 1.00 84.94 89 TRP A O 1
ATOM 774 N N . MET A 1 90 ? -7.232 -3.146 -0.671 1.00 86.56 90 MET A N 1
ATOM 775 C CA . MET A 1 90 ? -6.282 -2.425 -1.529 1.00 86.56 90 MET A CA 1
ATOM 776 C C . MET A 1 90 ? -4.850 -2.958 -1.421 1.00 86.56 90 MET A C 1
ATOM 778 O O . MET A 1 90 ? -4.101 -2.890 -2.392 1.00 86.56 90 MET A O 1
ATOM 782 N N . ARG A 1 91 ? -4.463 -3.571 -0.291 1.00 83.69 91 ARG A N 1
ATOM 783 C CA . ARG A 1 91 ? -3.157 -4.245 -0.186 1.00 83.69 91 ARG A CA 1
ATOM 784 C C . ARG A 1 91 ? -2.991 -5.403 -1.165 1.00 83.69 91 ARG A C 1
ATOM 786 O O . ARG A 1 91 ? -1.866 -5.810 -1.398 1.00 83.69 91 ARG A O 1
ATOM 793 N N . LYS A 1 92 ? -4.076 -5.969 -1.705 1.00 73.31 92 LYS A N 1
ATOM 794 C CA . LYS A 1 92 ? -3.977 -7.073 -2.668 1.00 73.31 92 LYS A CA 1
ATOM 795 C C . LYS A 1 92 ? -3.355 -6.629 -3.991 1.00 73.31 92 LYS A C 1
ATOM 797 O O . LYS A 1 92 ? -2.839 -7.462 -4.712 1.00 73.31 92 LYS A O 1
ATOM 802 N N . GLU A 1 93 ? -3.301 -5.332 -4.265 1.00 69.25 93 GLU A N 1
ATOM 803 C CA . GLU A 1 93 ? -2.504 -4.787 -5.370 1.00 69.25 93 GLU A CA 1
ATOM 804 C C . GLU A 1 93 ? -0.997 -4.785 -5.050 1.00 69.25 93 GLU A C 1
ATOM 806 O O . GLU A 1 93 ? -0.155 -4.757 -5.944 1.00 69.25 93 GLU A O 1
ATOM 811 N N . TYR A 1 94 ? -0.642 -4.828 -3.762 1.00 67.12 94 TYR A N 1
ATOM 812 C CA . TYR A 1 94 ? 0.725 -4.840 -3.255 1.00 67.12 94 TYR A CA 1
ATOM 813 C C . TYR A 1 94 ? 1.206 -6.281 -3.063 1.00 67.12 94 TYR A C 1
ATOM 815 O O . TYR A 1 94 ? 1.048 -6.896 -2.001 1.00 67.12 94 TYR A O 1
ATOM 823 N N . ARG A 1 95 ? 1.806 -6.849 -4.109 1.00 65.19 95 ARG A N 1
ATOM 824 C CA . ARG A 1 95 ? 2.355 -8.205 -4.052 1.00 65.19 95 ARG A CA 1
ATOM 825 C C . ARG A 1 95 ? 3.562 -8.272 -3.109 1.00 65.19 95 ARG A C 1
ATOM 827 O O . ARG A 1 95 ? 4.518 -7.516 -3.243 1.00 65.19 95 ARG A O 1
ATOM 834 N N . ASP A 1 96 ? 3.545 -9.247 -2.206 1.00 57.38 96 ASP A N 1
ATOM 835 C CA . ASP A 1 96 ? 4.752 -9.831 -1.614 1.00 57.38 96 ASP A CA 1
ATOM 836 C C . ASP A 1 96 ? 4.784 -11.287 -2.092 1.00 57.38 96 ASP A C 1
ATOM 838 O O . ASP A 1 96 ? 3.786 -12.005 -1.996 1.00 57.38 96 ASP A O 1
ATOM 842 N N . GLU A 1 97 ? 5.894 -11.694 -2.707 1.00 53.06 97 GLU A N 1
ATOM 843 C CA . GLU A 1 97 ? 6.043 -12.938 -3.482 1.00 53.06 97 GLU A CA 1
ATOM 844 C C . GLU A 1 97 ? 5.679 -14.211 -2.692 1.00 53.06 97 GLU A C 1
ATOM 846 O O . GLU A 1 97 ? 5.400 -15.261 -3.285 1.00 53.06 97 GLU A O 1
ATOM 851 N N . ASN A 1 98 ? 5.631 -14.091 -1.364 1.00 52.19 98 ASN A N 1
ATOM 852 C CA . ASN A 1 98 ? 5.488 -15.165 -0.391 1.00 52.19 98 ASN A CA 1
ATOM 853 C C . ASN A 1 98 ? 4.042 -15.498 0.019 1.00 52.19 98 ASN A C 1
ATOM 855 O O . ASN A 1 98 ? 3.845 -16.473 0.744 1.00 52.19 98 ASN A O 1
ATOM 859 N N . ASP A 1 99 ? 3.030 -14.736 -0.409 1.00 58.88 99 ASP A N 1
ATOM 860 C CA . ASP A 1 99 ? 1.633 -15.007 -0.031 1.00 58.88 99 ASP A CA 1
ATOM 861 C C . ASP A 1 99 ? 0.889 -15.794 -1.128 1.00 58.88 99 ASP A C 1
ATOM 863 O O . ASP A 1 99 ? 0.214 -15.240 -1.998 1.00 58.88 99 ASP A O 1
ATOM 867 N N . LEU A 1 100 ? 1.073 -17.121 -1.121 1.00 56.25 100 LEU A N 1
ATOM 868 C CA . LEU A 1 100 ? 0.435 -18.056 -2.062 1.00 56.25 100 LEU A CA 1
ATOM 869 C C . LEU A 1 100 ? -1.100 -18.041 -1.968 1.00 56.25 100 LEU A C 1
ATOM 871 O O . LEU A 1 100 ? -1.758 -18.272 -2.980 1.00 56.25 100 LEU A O 1
ATOM 875 N N . GLU A 1 101 ? -1.665 -17.745 -0.794 1.00 60.28 101 GLU A N 1
ATOM 876 C CA . GLU A 1 101 ? -3.118 -17.702 -0.580 1.00 60.28 101 GLU A CA 1
ATOM 877 C C . GLU A 1 101 ? -3.759 -16.472 -1.227 1.00 60.28 101 GLU A C 1
ATOM 879 O O . GLU A 1 101 ? -4.899 -16.533 -1.688 1.00 60.28 101 GLU A O 1
ATOM 884 N N . LEU A 1 102 ? -3.027 -15.357 -1.308 1.00 59.03 102 LEU A N 1
ATOM 885 C CA . LEU A 1 102 ? -3.514 -14.143 -1.959 1.00 59.03 102 LEU A CA 1
ATOM 886 C C . LEU A 1 102 ? -3.493 -14.227 -3.487 1.00 59.03 102 LEU A C 1
ATOM 888 O O . LEU A 1 102 ? -4.288 -13.526 -4.109 1.00 59.03 102 LEU A O 1
ATOM 892 N N . ARG A 1 103 ? -2.660 -15.092 -4.089 1.00 60.06 103 ARG A N 1
ATOM 893 C CA . ARG A 1 103 ? -2.447 -15.161 -5.551 1.00 60.06 103 ARG A CA 1
ATOM 894 C C . ARG A 1 103 ? -3.723 -15.358 -6.366 1.00 60.06 103 ARG A C 1
ATOM 896 O O . ARG A 1 103 ? -3.840 -14.770 -7.434 1.00 60.06 103 ARG A O 1
ATOM 903 N N . SER A 1 104 ? -4.674 -16.148 -5.874 1.00 58.72 104 SER A N 1
ATOM 904 C CA . SER A 1 104 ? -5.951 -16.403 -6.560 1.00 58.72 104 SER A CA 1
ATOM 905 C C . SER A 1 104 ? -6.926 -15.222 -6.516 1.00 58.72 104 SER A C 1
ATOM 907 O O . SER A 1 104 ? -7.920 -15.229 -7.236 1.00 58.72 104 SER A O 1
ATOM 909 N N . TYR A 1 105 ? -6.652 -14.218 -5.681 1.00 61.97 105 TYR A N 1
ATOM 910 C CA . TYR A 1 105 ? -7.490 -13.035 -5.482 1.00 61.97 105 TYR A CA 1
ATOM 911 C C . TYR A 1 105 ? -6.804 -11.736 -5.923 1.00 61.97 105 TYR A C 1
ATOM 913 O O . TYR A 1 105 ? -7.327 -10.659 -5.632 1.00 61.97 105 TYR A O 1
ATOM 921 N N . LEU A 1 106 ? -5.625 -11.823 -6.547 1.00 64.06 106 LEU A N 1
ATOM 922 C CA . LEU A 1 106 ? -4.922 -10.663 -7.091 1.00 64.06 106 LEU A CA 1
ATOM 923 C C . LEU A 1 106 ? -5.604 -10.199 -8.377 1.00 64.06 106 LEU A C 1
ATOM 925 O O . LEU A 1 106 ? -6.129 -11.015 -9.140 1.00 64.06 106 LEU A O 1
ATOM 929 N N . LEU A 1 107 ? -5.550 -8.895 -8.643 1.00 66.31 107 LEU A N 1
ATOM 930 C CA . LEU A 1 107 ? -5.923 -8.393 -9.958 1.00 66.31 107 LEU A CA 1
ATOM 931 C C . LEU A 1 107 ? -4.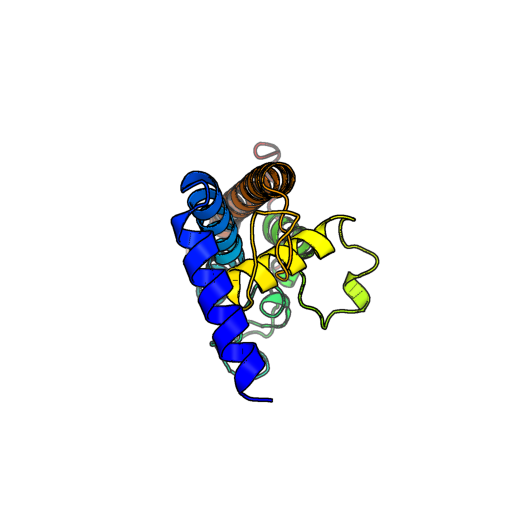924 -8.897 -11.020 1.00 66.31 107 LEU A C 1
ATOM 933 O O . LEU A 1 107 ? -3.747 -9.096 -10.701 1.00 66.31 107 LEU A O 1
ATOM 937 N N . PRO A 1 108 ? -5.372 -9.127 -12.273 1.00 68.12 108 PRO A N 1
ATOM 938 C CA . PRO A 1 108 ? -4.544 -9.731 -13.323 1.00 68.12 108 PRO A CA 1
ATOM 939 C C . PRO A 1 108 ? -3.202 -9.025 -13.565 1.00 68.12 108 PRO A C 1
ATOM 941 O O . PRO A 1 108 ? -2.231 -9.663 -13.957 1.00 68.12 108 PRO A O 1
ATOM 944 N N . ASP A 1 109 ? -3.136 -7.722 -13.301 1.00 71.75 109 ASP A N 1
ATOM 945 C CA . ASP A 1 109 ? -1.967 -6.864 -13.494 1.00 71.75 109 ASP A CA 1
ATOM 946 C C . ASP A 1 109 ? -1.159 -6.593 -12.214 1.00 71.75 109 ASP A C 1
ATOM 948 O O . ASP A 1 109 ? -0.094 -5.984 -12.281 1.00 71.75 109 ASP A O 1
ATOM 952 N N . ALA A 1 110 ? -1.586 -7.081 -11.045 1.00 74.62 110 ALA A N 1
ATOM 953 C CA . ALA A 1 110 ? -0.825 -6.912 -9.800 1.00 74.62 110 ALA A CA 1
ATOM 954 C C . ALA A 1 110 ? 0.566 -7.577 -9.872 1.00 74.62 110 ALA A C 1
ATOM 956 O O . ALA A 1 110 ? 1.524 -7.128 -9.239 1.00 74.62 110 ALA A O 1
ATOM 957 N N . GLN A 1 111 ? 0.686 -8.643 -10.672 1.00 76.12 111 GLN A N 1
ATOM 958 C CA . GLN A 1 111 ? 1.960 -9.290 -10.981 1.00 76.12 111 GLN A CA 1
ATOM 959 C C . GLN A 1 111 ? 2.901 -8.343 -11.732 1.00 76.12 111 GLN A C 1
ATOM 961 O O . GLN A 1 111 ? 4.031 -8.130 -11.304 1.00 76.12 111 GLN A O 1
ATOM 966 N N . GLU A 1 112 ? 2.402 -7.744 -12.809 1.00 80.31 112 GLU A N 1
ATOM 967 C CA . GLU A 1 112 ? 3.153 -6.825 -13.660 1.00 80.31 112 GLU A CA 1
ATOM 968 C C . GLU A 1 112 ? 3.605 -5.584 -12.884 1.00 80.31 112 GLU A C 1
ATOM 970 O O . GLU A 1 112 ? 4.771 -5.203 -12.955 1.00 80.31 112 GLU A O 1
ATOM 975 N N . LEU A 1 113 ? 2.727 -5.016 -12.051 1.00 81.88 113 LEU A N 1
ATOM 976 C CA . LEU A 1 113 ? 3.060 -3.889 -11.176 1.00 81.88 113 LEU A CA 1
ATOM 977 C C . LEU A 1 113 ? 4.215 -4.212 -10.215 1.00 81.88 113 LEU A C 1
ATOM 979 O O . LEU A 1 113 ? 5.120 -3.398 -10.017 1.00 81.88 113 LEU A O 1
ATOM 983 N N . SER A 1 114 ? 4.198 -5.409 -9.625 1.00 80.56 114 SER A N 1
ATOM 984 C CA . SER A 1 114 ? 5.269 -5.885 -8.748 1.00 80.56 114 SER A CA 1
ATOM 985 C C . SER A 1 114 ? 6.578 -6.099 -9.499 1.00 80.56 114 SER A C 1
ATOM 987 O O . SER A 1 114 ? 7.645 -5.799 -8.960 1.00 80.56 114 SER A O 1
ATOM 989 N N . ASP A 1 115 ? 6.507 -6.644 -10.711 1.00 82.75 115 ASP A N 1
ATOM 990 C CA . ASP A 1 115 ? 7.685 -6.913 -11.527 1.00 82.75 115 ASP A CA 1
ATOM 991 C C . ASP A 1 115 ? 8.322 -5.597 -11.972 1.00 82.75 115 ASP A C 1
ATOM 993 O O . ASP A 1 115 ? 9.519 -5.405 -11.754 1.00 82.75 115 ASP A O 1
ATOM 997 N N . TYR A 1 116 ? 7.522 -4.645 -12.463 1.00 88.25 116 TYR A N 1
ATOM 998 C CA . TYR A 1 116 ? 7.980 -3.298 -12.808 1.00 88.25 116 TYR A CA 1
ATOM 999 C C . TYR A 1 116 ? 8.663 -2.630 -11.626 1.00 88.25 116 TYR A C 1
ATOM 1001 O O . TYR A 1 116 ? 9.797 -2.181 -11.760 1.00 88.25 116 TYR A O 1
ATOM 1009 N N . ARG A 1 117 ? 8.046 -2.643 -10.440 1.00 86.88 117 ARG A N 1
ATOM 1010 C CA . ARG A 1 117 ? 8.666 -2.081 -9.234 1.00 86.88 117 ARG A CA 1
ATOM 1011 C C . ARG A 1 117 ? 10.020 -2.728 -8.937 1.00 86.88 117 ARG A C 1
ATOM 1013 O O . ARG A 1 117 ? 10.993 -2.025 -8.694 1.00 86.88 117 ARG A O 1
ATOM 1020 N N . ASN A 1 118 ? 10.096 -4.058 -8.964 1.00 85.81 118 ASN A N 1
ATOM 1021 C CA . ASN A 1 118 ? 11.332 -4.787 -8.676 1.00 85.81 118 ASN A CA 1
ATOM 1022 C C . ASN A 1 118 ? 12.445 -4.438 -9.677 1.00 85.81 118 ASN A C 1
ATOM 1024 O O . ASN A 1 118 ? 13.599 -4.264 -9.286 1.00 85.81 118 ASN A O 1
ATOM 1028 N N . PHE A 1 119 ? 12.107 -4.311 -10.964 1.00 89.25 119 PHE A N 1
ATOM 1029 C CA . PHE A 1 119 ? 13.071 -3.892 -11.977 1.00 89.25 119 PHE A CA 1
ATOM 1030 C C . PHE A 1 119 ? 13.497 -2.436 -11.802 1.00 89.25 119 PHE A C 1
ATOM 1032 O O . PHE A 1 119 ? 14.695 -2.174 -11.755 1.00 89.25 119 PHE A O 1
ATOM 1039 N N . LEU A 1 120 ? 12.543 -1.524 -11.620 1.00 89.88 120 LEU A N 1
ATOM 1040 C CA . LEU A 1 120 ? 12.801 -0.094 -11.465 1.00 89.88 120 LEU A CA 1
ATOM 1041 C C . LEU A 1 120 ? 13.588 0.247 -10.186 1.00 89.88 120 LEU A C 1
ATOM 1043 O O . LEU A 1 120 ? 14.414 1.157 -10.210 1.00 89.88 120 LEU A O 1
ATOM 1047 N N . GLU A 1 121 ? 13.366 -0.465 -9.074 1.00 84.00 121 GLU A N 1
ATOM 1048 C CA . GLU A 1 121 ? 14.039 -0.192 -7.791 1.00 84.00 121 GLU A CA 1
ATOM 1049 C C . GLU A 1 121 ? 15.369 -0.944 -7.623 1.00 84.00 121 GLU A C 1
ATOM 1051 O O . GLU A 1 121 ? 16.266 -0.462 -6.920 1.00 84.00 121 GLU A O 1
ATOM 1056 N N . HIS A 1 122 ? 15.501 -2.152 -8.183 1.00 80.38 122 HIS A N 1
ATOM 1057 C CA . HIS A 1 122 ? 16.552 -3.089 -7.762 1.00 80.38 122 HIS A CA 1
ATOM 1058 C C . HIS A 1 122 ? 17.301 -3.792 -8.897 1.00 80.38 122 HIS A C 1
ATOM 1060 O O . HIS A 1 122 ? 18.293 -4.476 -8.618 1.00 80.38 122 HIS A O 1
ATOM 1066 N N . LYS A 1 123 ? 16.874 -3.660 -10.159 1.00 84.62 123 LYS A N 1
ATOM 1067 C CA . LYS A 1 123 ? 17.515 -4.339 -11.298 1.00 84.62 123 LYS A CA 1
ATOM 1068 C C . LYS A 1 123 ? 17.815 -3.365 -12.439 1.00 84.62 123 LYS A C 1
ATOM 1070 O O . LYS A 1 123 ? 17.578 -2.168 -12.351 1.00 84.62 123 LYS A O 1
ATOM 1075 N N . ALA A 1 124 ? 18.421 -3.896 -13.496 1.00 83.38 124 ALA A N 1
ATOM 1076 C CA . ALA A 1 124 ? 18.687 -3.161 -14.723 1.00 83.38 124 ALA A CA 1
ATOM 1077 C C . ALA A 1 124 ? 17.473 -3.245 -15.663 1.00 83.38 124 ALA A C 1
ATOM 1079 O O . ALA A 1 124 ? 16.897 -4.325 -15.808 1.00 83.38 124 ALA A O 1
ATOM 1080 N N . TYR A 1 125 ? 17.121 -2.131 -16.303 1.00 88.62 125 TYR A N 1
ATOM 1081 C CA . TYR A 1 125 ? 16.026 -2.021 -17.271 1.00 88.62 125 TYR A CA 1
ATOM 1082 C C . TYR A 1 125 ? 16.391 -1.021 -18.380 1.00 88.62 125 TYR A C 1
ATOM 1084 O O . TYR A 1 125 ? 17.352 -0.264 -18.230 1.00 88.62 125 TYR A O 1
ATOM 1092 N N . SER A 1 126 ? 15.633 -1.027 -19.477 1.00 88.19 126 SER A N 1
ATOM 1093 C CA . SER A 1 126 ? 15.708 -0.026 -20.552 1.00 88.19 126 SER A CA 1
ATOM 1094 C C . SER A 1 126 ? 14.321 0.244 -21.133 1.00 88.19 126 SER A C 1
ATOM 1096 O O . SER A 1 126 ? 13.442 -0.620 -21.094 1.00 88.19 126 SER A O 1
ATOM 1098 N N . PHE A 1 127 ? 14.139 1.441 -21.689 1.00 88.94 127 PHE A N 1
ATOM 1099 C CA . PHE A 1 127 ? 12.959 1.808 -22.476 1.00 88.94 127 PHE A CA 1
ATOM 1100 C C . PHE A 1 127 ? 13.156 1.562 -23.982 1.00 88.94 127 PHE A C 1
ATOM 1102 O O . PHE A 1 127 ? 12.301 1.926 -24.788 1.00 88.94 127 PHE A O 1
ATOM 1109 N N . LEU A 1 128 ? 14.274 0.951 -24.384 1.00 86.06 128 LEU A N 1
ATOM 1110 C CA . LEU A 1 128 ? 14.562 0.549 -25.756 1.00 86.06 128 LEU A CA 1
ATOM 1111 C C . LEU A 1 128 ? 14.303 -0.949 -25.919 1.00 86.06 128 LEU A C 1
ATOM 1113 O O . LEU A 1 128 ? 14.956 -1.775 -25.287 1.00 86.06 128 LEU A O 1
ATOM 1117 N N . GLU A 1 129 ? 13.393 -1.300 -26.825 1.00 84.69 129 GLU A N 1
ATOM 1118 C CA . GLU A 1 129 ? 12.987 -2.694 -27.068 1.00 84.69 129 GLU A CA 1
ATOM 1119 C C . GLU A 1 129 ? 14.150 -3.588 -27.539 1.00 84.69 129 GLU A C 1
ATOM 1121 O O . GLU A 1 129 ? 14.161 -4.788 -27.292 1.00 84.69 129 GLU A O 1
ATOM 1126 N N . ASN A 1 130 ? 15.167 -2.993 -28.173 1.00 85.31 130 ASN A N 1
ATOM 1127 C CA . ASN A 1 130 ? 16.328 -3.703 -28.719 1.00 85.31 130 ASN A CA 1
ATOM 1128 C C . ASN A 1 130 ? 17.520 -3.813 -27.744 1.00 85.31 130 ASN A C 1
ATOM 1130 O O . ASN A 1 130 ? 18.607 -4.197 -28.175 1.00 85.31 130 ASN A O 1
ATOM 1134 N N . SER A 1 131 ? 17.364 -3.416 -26.479 1.00 85.00 131 SER A N 1
ATOM 1135 C CA . SER A 1 131 ? 18.415 -3.561 -25.461 1.00 85.00 131 SER A CA 1
ATOM 1136 C C . SER A 1 131 ? 18.490 -5.003 -24.942 1.00 85.00 131 SER A C 1
ATOM 1138 O O . SER A 1 131 ? 17.490 -5.718 -24.927 1.00 85.00 131 SER A O 1
ATOM 1140 N N . ASP A 1 132 ? 19.660 -5.420 -24.446 1.00 85.19 132 ASP A N 1
ATOM 1141 C CA . ASP A 1 132 ? 19.825 -6.691 -23.722 1.00 85.19 132 ASP A CA 1
ATOM 1142 C C . ASP A 1 132 ? 19.234 -6.630 -22.291 1.00 85.19 132 ASP A C 1
ATOM 1144 O O . ASP A 1 132 ? 19.239 -7.621 -21.548 1.00 85.19 132 ASP A O 1
ATOM 1148 N N . LEU A 1 133 ? 18.739 -5.459 -21.870 1.00 85.69 133 LEU A N 1
ATOM 1149 C CA . LEU A 1 133 ? 18.105 -5.224 -20.574 1.00 85.69 133 LEU A CA 1
ATOM 1150 C C . LEU A 1 133 ? 16.612 -5.575 -20.587 1.00 85.69 133 LEU A C 1
ATOM 1152 O O . LEU A 1 133 ? 15.986 -5.743 -21.628 1.00 85.69 133 LEU A O 1
ATOM 1156 N N . TYR A 1 134 ? 16.015 -5.667 -19.395 1.00 87.12 134 TYR A N 1
ATOM 1157 C CA . TYR A 1 134 ? 14.570 -5.845 -19.283 1.00 87.12 134 TYR A CA 1
ATOM 1158 C C . TYR A 1 134 ? 13.850 -4.630 -19.872 1.00 87.12 134 TYR A C 1
ATOM 1160 O O . TYR A 1 134 ? 13.966 -3.522 -19.339 1.00 87.12 134 TYR A O 1
ATOM 1168 N N . TYR A 1 135 ? 13.123 -4.858 -20.962 1.00 89.81 135 TYR A N 1
ATOM 1169 C CA . TYR A 1 135 ? 12.343 -3.827 -21.619 1.00 89.81 135 TYR A CA 1
ATOM 1170 C C . TYR A 1 135 ? 11.107 -3.477 -20.790 1.00 89.81 135 TYR A C 1
ATOM 1172 O O . TYR A 1 135 ? 10.319 -4.350 -20.412 1.00 89.81 135 TYR A O 1
ATOM 1180 N N . ILE A 1 136 ? 10.943 -2.188 -20.517 1.00 91.00 136 ILE A N 1
ATOM 1181 C CA . ILE A 1 136 ? 9.718 -1.624 -19.959 1.00 91.00 136 ILE A CA 1
ATOM 1182 C C . ILE A 1 136 ? 9.087 -0.773 -21.051 1.00 91.00 136 ILE A C 1
ATOM 1184 O O . ILE A 1 136 ? 9.699 0.185 -21.513 1.00 91.00 136 ILE A O 1
ATOM 1188 N N . ASP A 1 137 ? 7.865 -1.116 -21.441 1.00 91.38 137 ASP A N 1
ATOM 1189 C CA . ASP A 1 137 ? 7.078 -0.307 -22.366 1.00 91.38 137 ASP A CA 1
ATOM 1190 C C . ASP A 1 137 ? 6.649 1.000 -21.664 1.00 91.38 137 ASP A C 1
ATOM 1192 O O . ASP A 1 137 ? 5.948 0.936 -20.645 1.00 91.38 137 ASP A O 1
ATOM 1196 N N . PRO A 1 138 ? 7.069 2.184 -22.160 1.00 90.81 138 PRO A N 1
ATOM 1197 C CA . PRO A 1 138 ? 6.697 3.464 -21.567 1.00 90.81 138 PRO A CA 1
ATOM 1198 C C . PRO A 1 138 ? 5.186 3.721 -21.528 1.00 90.81 138 PRO A C 1
ATOM 1200 O O . PRO A 1 138 ? 4.703 4.253 -20.528 1.00 90.81 138 PRO A O 1
ATOM 1203 N N . GLU A 1 139 ? 4.434 3.334 -22.564 1.00 91.38 139 GLU A N 1
ATOM 1204 C CA . GLU A 1 139 ? 2.981 3.567 -22.628 1.00 91.38 139 GLU A CA 1
ATOM 1205 C C . GLU A 1 139 ? 2.257 2.704 -21.590 1.00 91.38 139 GLU A C 1
ATOM 1207 O O . GLU A 1 139 ? 1.353 3.151 -20.872 1.00 91.38 139 GLU A O 1
ATOM 1212 N N . LEU A 1 140 ? 2.706 1.457 -21.446 1.00 91.31 140 LEU A N 1
ATOM 1213 C CA . LEU A 1 140 ? 2.197 0.558 -20.422 1.00 91.31 140 LEU A CA 1
ATOM 1214 C C . LEU A 1 140 ? 2.573 1.047 -19.019 1.00 91.31 140 LEU A C 1
ATOM 1216 O O . LEU A 1 140 ? 1.715 1.074 -18.134 1.00 91.31 140 LEU A O 1
ATOM 1220 N N . LEU A 1 141 ? 3.816 1.494 -18.809 1.00 92.06 141 LEU A N 1
ATOM 1221 C CA . LEU A 1 141 ? 4.245 2.095 -17.544 1.00 92.06 141 LEU A CA 1
ATOM 1222 C C . LEU A 1 141 ? 3.396 3.321 -17.189 1.00 92.06 141 LEU A C 1
ATOM 1224 O O . LEU A 1 141 ? 3.043 3.488 -16.020 1.00 92.06 141 LEU A O 1
ATOM 1228 N N . GLU A 1 142 ? 3.026 4.150 -18.164 1.00 92.94 142 GLU A N 1
ATOM 1229 C CA . GLU A 1 142 ? 2.166 5.320 -17.960 1.00 92.94 142 GLU A CA 1
ATOM 1230 C C . GLU A 1 142 ? 0.781 4.896 -17.471 1.00 92.94 142 GLU A C 1
ATOM 1232 O O . GLU A 1 142 ? 0.371 5.280 -16.372 1.00 92.94 142 GLU A O 1
ATOM 1237 N N . SER A 1 143 ? 0.117 3.998 -18.202 1.00 91.69 143 SER A N 1
ATOM 1238 C CA . SER A 1 143 ? -1.195 3.460 -17.818 1.00 91.69 143 SER A CA 1
ATOM 1239 C C . SER A 1 143 ? -1.181 2.825 -16.420 1.00 91.69 143 SER A C 1
ATOM 1241 O O . SER A 1 143 ? -2.094 3.017 -15.606 1.00 91.69 143 SER A O 1
ATOM 1243 N N . ARG A 1 144 ? -0.113 2.088 -16.091 1.00 89.81 144 ARG A N 1
ATOM 1244 C CA . ARG A 1 144 ? 0.077 1.492 -14.761 1.00 89.81 144 ARG A CA 1
ATOM 1245 C C . ARG A 1 144 ? 0.319 2.534 -13.681 1.00 89.81 144 ARG A C 1
ATOM 1247 O O . ARG A 1 144 ? -0.210 2.389 -12.576 1.00 89.81 144 ARG A O 1
ATOM 1254 N N . THR A 1 145 ? 1.058 3.590 -13.992 1.00 92.62 145 THR A N 1
ATOM 1255 C CA . THR A 1 145 ? 1.291 4.708 -13.076 1.00 92.62 145 THR A CA 1
ATOM 1256 C C . THR A 1 145 ? -0.017 5.422 -12.752 1.00 92.62 145 THR A C 1
ATOM 1258 O O . THR A 1 145 ? -0.314 5.623 -11.576 1.00 92.62 145 THR A O 1
ATOM 1261 N N . GLU A 1 146 ? -0.854 5.724 -13.746 1.00 92.50 146 GLU A N 1
ATOM 1262 C CA . GLU A 1 146 ? -2.163 6.355 -13.526 1.00 92.50 146 GLU A CA 1
ATOM 1263 C C . GLU A 1 146 ? -3.075 5.505 -12.638 1.00 92.50 146 GLU A C 1
ATOM 1265 O O . GLU A 1 146 ? -3.694 6.003 -11.690 1.00 92.50 146 GLU A O 1
ATOM 1270 N N . ARG A 1 147 ? -3.131 4.195 -12.894 1.00 88.62 147 ARG A N 1
ATOM 1271 C CA . ARG A 1 147 ? -3.885 3.269 -12.045 1.00 88.62 147 ARG A CA 1
ATOM 1272 C C . ARG A 1 147 ? -3.352 3.264 -10.612 1.00 88.62 147 ARG A C 1
ATOM 1274 O O . ARG A 1 147 ? -4.135 3.322 -9.660 1.00 88.62 147 ARG A O 1
ATOM 1281 N N . LEU A 1 148 ? -2.032 3.225 -10.443 1.00 90.25 148 LEU A N 1
ATOM 1282 C CA . LEU A 1 148 ? -1.395 3.274 -9.130 1.00 90.25 148 LEU A CA 1
ATOM 1283 C C . LEU A 1 148 ? -1.692 4.600 -8.409 1.00 90.25 148 LEU A C 1
ATOM 1285 O O . LEU A 1 148 ? -1.950 4.592 -7.206 1.00 90.25 148 LEU A O 1
ATOM 1289 N N . MET A 1 149 ? -1.753 5.727 -9.125 1.00 93.44 149 MET A N 1
ATOM 1290 C CA . MET A 1 149 ? -2.182 7.018 -8.570 1.00 93.44 149 MET A CA 1
ATOM 1291 C C . MET A 1 149 ? -3.615 6.967 -8.039 1.00 93.44 149 MET A C 1
ATOM 1293 O O . MET A 1 149 ? -3.875 7.452 -6.935 1.00 93.44 149 MET A O 1
ATOM 1297 N N . GLN A 1 150 ? -4.548 6.368 -8.785 1.00 91.62 150 GLN A N 1
ATOM 1298 C CA . GLN A 1 150 ? -5.938 6.206 -8.337 1.00 91.62 150 GLN A CA 1
ATOM 1299 C C . GLN A 1 150 ? -6.017 5.353 -7.069 1.00 91.62 150 GLN A C 1
ATOM 1301 O O . GLN A 1 150 ? -6.733 5.696 -6.126 1.00 91.62 150 GLN A O 1
ATOM 1306 N N . LEU A 1 151 ? -5.235 4.276 -7.013 1.00 90.31 151 LEU A N 1
ATOM 1307 C CA . LEU A 1 151 ? -5.146 3.419 -5.840 1.00 90.31 151 LEU A CA 1
ATOM 1308 C C . LEU A 1 151 ? -4.574 4.167 -4.631 1.00 90.31 151 LEU A C 1
ATOM 1310 O O . LEU A 1 151 ? -5.177 4.144 -3.560 1.00 90.31 151 LEU A O 1
ATOM 1314 N N . VAL A 1 152 ? -3.463 4.891 -4.799 1.00 93.56 152 VAL A N 1
ATOM 1315 C CA . VAL A 1 152 ? -2.873 5.721 -3.737 1.00 93.56 152 VAL A CA 1
ATOM 1316 C C . VAL A 1 152 ? -3.865 6.773 -3.247 1.00 93.56 152 VAL A C 1
ATOM 1318 O O . VAL A 1 152 ? -4.043 6.920 -2.036 1.00 93.56 152 VAL A O 1
ATOM 1321 N N . ARG A 1 153 ? -4.586 7.443 -4.152 1.00 95.38 153 ARG A N 1
ATOM 1322 C CA . ARG A 1 153 ? -5.672 8.367 -3.792 1.00 95.38 153 ARG A CA 1
ATOM 1323 C C . ARG A 1 153 ? -6.730 7.672 -2.932 1.00 95.38 153 ARG A C 1
ATOM 1325 O O . ARG A 1 153 ? -7.104 8.209 -1.891 1.00 95.38 153 ARG A O 1
ATOM 1332 N N . ASN A 1 154 ? -7.191 6.486 -3.322 1.00 93.62 154 ASN A N 1
ATOM 1333 C CA . ASN A 1 154 ? -8.205 5.738 -2.573 1.00 93.62 154 ASN A CA 1
ATOM 1334 C C . ASN A 1 154 ? -7.699 5.275 -1.198 1.00 93.62 154 ASN A C 1
ATOM 1336 O O . ASN A 1 154 ? -8.459 5.294 -0.225 1.00 93.62 154 ASN A O 1
ATOM 1340 N N . MET A 1 155 ? -6.416 4.922 -1.082 1.00 94.81 155 MET A N 1
ATOM 1341 C CA . MET A 1 155 ? -5.795 4.609 0.206 1.00 94.81 155 MET A CA 1
ATOM 1342 C C . MET A 1 155 ? -5.721 5.841 1.119 1.00 94.81 155 MET A C 1
ATOM 1344 O O . MET A 1 155 ? -6.027 5.741 2.308 1.00 94.81 155 MET A O 1
ATOM 1348 N N . ILE A 1 156 ? -5.381 7.015 0.578 1.00 96.06 156 ILE A N 1
ATOM 1349 C CA . ILE A 1 156 ? -5.384 8.280 1.332 1.00 96.06 156 ILE A CA 1
ATOM 1350 C C . ILE A 1 156 ? -6.802 8.611 1.807 1.00 96.06 156 ILE A C 1
ATOM 1352 O O . ILE A 1 156 ? -7.000 8.861 2.994 1.00 96.06 156 ILE A O 1
ATOM 1356 N N . LEU A 1 157 ? -7.799 8.547 0.918 1.00 95.12 157 LEU A N 1
ATOM 1357 C CA . LEU A 1 157 ? -9.203 8.784 1.272 1.00 95.12 157 LEU A CA 1
ATOM 1358 C C . LEU A 1 157 ? -9.695 7.803 2.340 1.00 95.12 157 LEU A C 1
ATOM 1360 O O . LEU A 1 157 ? -10.359 8.213 3.288 1.00 95.12 157 LEU A O 1
ATOM 1364 N N . SER A 1 158 ? -9.313 6.528 2.241 1.00 94.62 158 SER A N 1
ATOM 1365 C CA . SER A 1 158 ? -9.645 5.537 3.267 1.00 94.62 158 SER A CA 1
ATOM 1366 C C . SER A 1 158 ? -8.961 5.843 4.596 1.00 94.62 158 SER A C 1
ATOM 1368 O O . SER A 1 158 ? -9.571 5.691 5.644 1.00 94.62 158 SER A O 1
ATOM 1370 N N . THR A 1 159 ? -7.726 6.344 4.582 1.00 95.81 159 THR A N 1
ATOM 1371 C CA . THR A 1 159 ? -7.033 6.767 5.810 1.00 95.81 159 THR A CA 1
ATOM 1372 C C . THR A 1 159 ? -7.720 7.975 6.459 1.00 95.81 159 THR A C 1
ATOM 1374 O O . THR A 1 159 ? -7.844 8.032 7.678 1.00 95.81 159 THR A O 1
ATOM 1377 N N . ILE A 1 160 ? -8.224 8.921 5.662 1.00 95.00 160 ILE A N 1
ATOM 1378 C CA . ILE A 1 160 ? -9.005 10.061 6.167 1.00 95.00 160 ILE A CA 1
ATOM 1379 C C . ILE A 1 160 ? -10.333 9.582 6.766 1.00 95.00 160 ILE A C 1
ATOM 1381 O O . ILE A 1 160 ? -10.662 9.949 7.892 1.00 95.00 160 ILE A O 1
ATOM 1385 N N . GLY A 1 161 ? -11.074 8.734 6.047 1.00 92.44 161 GLY A N 1
ATOM 1386 C CA . GLY A 1 161 ? -12.333 8.163 6.533 1.00 92.44 161 GLY A CA 1
ATOM 1387 C C . GLY A 1 161 ? -12.145 7.329 7.800 1.00 92.44 161 GLY A C 1
ATOM 1388 O O . GLY A 1 161 ? -12.957 7.409 8.720 1.00 92.44 161 GLY A O 1
ATOM 1389 N N . LEU A 1 162 ? -11.034 6.592 7.888 1.00 93.44 162 LEU A N 1
ATOM 1390 C CA . LEU A 1 162 ? -10.629 5.872 9.091 1.00 93.44 162 LEU A CA 1
ATOM 1391 C C . LEU A 1 162 ? -10.551 6.822 10.281 1.00 93.44 162 LEU A C 1
ATOM 1393 O O . LEU A 1 162 ? -11.164 6.532 11.301 1.00 93.44 162 LEU A O 1
ATOM 1397 N N . LEU A 1 163 ? -9.849 7.950 10.144 1.00 92.69 163 LEU A N 1
ATOM 1398 C CA . LEU A 1 163 ? -9.674 8.915 11.231 1.00 92.69 163 LEU A CA 1
ATOM 1399 C C . LEU A 1 163 ? -10.978 9.610 11.623 1.00 92.69 163 LEU A C 1
ATOM 1401 O O . LEU A 1 163 ? -11.230 9.790 12.814 1.00 92.69 163 LEU A O 1
ATOM 1405 N N . ASP A 1 164 ? -11.823 9.956 10.649 1.00 90.38 164 ASP A N 1
ATOM 1406 C CA . ASP A 1 164 ? -13.154 10.508 10.923 1.00 90.38 164 ASP A CA 1
ATOM 1407 C C . ASP A 1 164 ? -14.008 9.520 11.734 1.00 90.38 164 ASP A C 1
ATOM 1409 O O . ASP A 1 164 ? -14.625 9.903 12.728 1.00 90.38 164 ASP A O 1
ATOM 1413 N N . VAL A 1 165 ? -13.994 8.234 11.371 1.00 89.06 165 VAL A N 1
ATOM 1414 C CA . VAL A 1 165 ? -14.700 7.178 12.110 1.00 89.06 165 VAL A CA 1
ATOM 1415 C C . VAL A 1 165 ? -14.096 6.954 13.497 1.00 89.06 165 VAL A C 1
ATOM 1417 O O . VAL A 1 165 ? -14.841 6.931 14.475 1.00 89.06 165 VAL A O 1
ATOM 1420 N N . GLU A 1 166 ? -12.772 6.820 13.609 1.00 87.75 166 GLU A N 1
ATOM 1421 C CA . GLU A 1 166 ? -12.102 6.592 14.898 1.00 87.75 166 GLU A CA 1
ATOM 1422 C C . GLU A 1 166 ? -12.392 7.733 15.877 1.00 87.75 166 GLU A C 1
ATOM 1424 O O . GLU A 1 166 ? -12.709 7.474 17.036 1.00 87.75 166 GLU A O 1
ATOM 1429 N N . SER A 1 167 ? -12.402 8.987 15.409 1.00 86.38 167 SER A N 1
ATOM 1430 C CA . SER A 1 167 ? -12.709 10.149 16.256 1.00 86.38 167 SER A CA 1
ATOM 1431 C C . SER A 1 167 ? -14.094 10.088 16.915 1.00 86.38 167 SER A C 1
ATOM 1433 O O . SER A 1 167 ? -14.288 10.660 17.983 1.00 86.38 167 SER A O 1
ATOM 1435 N N . LYS A 1 168 ? -15.044 9.361 16.312 1.00 85.94 168 LYS A N 1
ATOM 1436 C CA . LYS A 1 168 ? -16.421 9.186 16.809 1.00 85.94 168 LYS A CA 1
ATOM 1437 C C . LYS A 1 168 ? -16.582 7.956 17.700 1.00 85.94 168 LYS A C 1
ATOM 1439 O O . LYS A 1 168 ? -17.583 7.839 18.403 1.00 85.94 168 LYS A O 1
ATOM 1444 N N . LEU A 1 169 ? -15.634 7.022 17.635 1.00 85.44 169 LEU A N 1
ATOM 1445 C CA . LEU A 1 169 ? -15.641 5.759 18.380 1.00 85.44 169 LEU A CA 1
ATOM 1446 C C . LEU A 1 169 ? -14.734 5.788 19.615 1.00 85.44 169 LEU A C 1
ATOM 1448 O O . LEU A 1 169 ? -14.826 4.902 20.469 1.00 85.44 169 LEU A O 1
ATOM 1452 N N . VAL A 1 170 ? -13.859 6.787 19.715 1.00 84.69 170 VAL A N 1
ATOM 1453 C CA . VAL A 1 170 ? -13.057 7.060 20.906 1.00 84.69 170 VAL A CA 1
ATOM 1454 C C . VAL A 1 170 ? -13.891 7.851 21.908 1.00 84.69 170 VAL A C 1
ATOM 1456 O O . VAL A 1 170 ? -14.455 8.898 21.598 1.00 84.69 170 VAL A O 1
ATOM 1459 N N . ASN A 1 171 ? -13.966 7.357 23.140 1.00 81.06 171 ASN A N 1
ATOM 1460 C CA . ASN A 1 171 ? -14.649 8.053 24.219 1.00 81.06 171 ASN A CA 1
ATOM 1461 C C . ASN A 1 171 ? -13.841 9.288 24.654 1.00 81.06 171 ASN A C 1
ATOM 1463 O O . ASN A 1 171 ? -12.703 9.158 25.099 1.00 81.06 171 ASN A O 1
ATOM 1467 N N . GLU A 1 172 ? -14.449 10.474 24.605 1.00 75.62 172 GLU A N 1
ATOM 1468 C CA . GLU A 1 172 ? -13.788 11.749 24.935 1.00 75.62 172 GLU A CA 1
ATOM 1469 C C . GLU A 1 172 ? -13.213 11.815 26.362 1.00 75.62 172 GLU A C 1
ATOM 1471 O O . GLU A 1 172 ? -12.268 12.558 26.614 1.00 75.62 172 GLU A O 1
ATOM 1476 N N . LYS A 1 173 ? -13.773 11.054 27.312 1.00 75.25 173 LYS A N 1
ATOM 1477 C CA . LYS A 1 173 ? -13.362 11.087 28.725 1.00 75.25 173 LYS A CA 1
ATOM 1478 C C . LYS A 1 173 ? -12.277 10.074 29.056 1.00 75.25 173 LYS A C 1
ATOM 1480 O O . LYS A 1 173 ? -11.419 10.366 29.884 1.00 75.25 173 LYS A O 1
ATOM 1485 N N . THR A 1 174 ? -12.343 8.877 28.476 1.00 78.69 174 THR A N 1
ATOM 1486 C CA . THR A 1 174 ? -11.385 7.799 28.772 1.00 78.69 174 THR A CA 1
ATOM 1487 C C . THR A 1 174 ? -10.268 7.703 27.737 1.00 78.69 174 THR A C 1
ATOM 1489 O O . THR A 1 174 ? -9.249 7.080 28.015 1.00 78.69 174 THR A O 1
ATOM 1492 N N . GLY A 1 175 ? -10.448 8.297 26.552 1.00 78.75 175 GLY A N 1
ATOM 1493 C CA . GLY A 1 175 ? -9.551 8.128 25.408 1.00 78.75 175 GLY A CA 1
ATOM 1494 C C . GLY A 1 175 ? -9.555 6.705 24.841 1.00 78.75 175 GLY A C 1
ATOM 1495 O O . GLY A 1 175 ? -8.753 6.394 23.965 1.00 78.75 175 GLY A O 1
ATOM 1496 N N . GLU A 1 176 ? -10.435 5.827 25.333 1.00 81.00 176 GLU A N 1
ATOM 1497 C CA . GLU A 1 176 ? -10.504 4.441 24.887 1.00 81.00 176 GLU A CA 1
ATOM 1498 C C . GLU A 1 176 ? -11.502 4.279 23.742 1.00 81.00 176 GLU A C 1
ATOM 1500 O O . GLU A 1 176 ? -12.606 4.831 23.758 1.00 81.00 176 GLU A O 1
ATOM 1505 N N . ARG A 1 177 ? -11.103 3.477 22.755 1.00 81.06 177 ARG A N 1
ATOM 1506 C CA . ARG A 1 177 ? -11.921 3.117 21.601 1.00 81.06 177 ARG A CA 1
ATOM 1507 C C . ARG A 1 177 ? -12.909 2.007 21.963 1.00 81.06 177 ARG A C 1
ATOM 1509 O O . ARG A 1 177 ? -12.495 0.950 22.444 1.00 81.06 177 ARG A O 1
ATOM 1516 N N . ASP A 1 178 ? -14.197 2.207 21.684 1.00 81.81 178 ASP A N 1
ATOM 1517 C CA . ASP A 1 178 ? -15.213 1.163 21.870 1.00 81.81 178 ASP A CA 1
ATOM 1518 C C . ASP A 1 178 ? -15.147 0.127 20.738 1.00 81.81 178 ASP A C 1
ATOM 1520 O O . ASP A 1 178 ? -15.478 0.411 19.585 1.00 81.81 178 ASP A O 1
ATOM 1524 N N . MET A 1 179 ? -14.739 -1.099 21.082 1.00 80.88 179 MET A N 1
ATOM 1525 C CA . MET A 1 179 ? -14.548 -2.181 20.113 1.00 80.88 179 MET A CA 1
ATOM 1526 C C . MET A 1 179 ? -15.839 -2.834 19.601 1.00 80.88 179 MET A C 1
ATOM 1528 O O . MET A 1 179 ? -15.826 -3.587 18.618 1.00 80.88 179 MET A O 1
ATOM 1532 N N . ASN A 1 180 ? -16.969 -2.564 20.251 1.00 78.56 180 ASN A N 1
ATOM 1533 C CA . ASN A 1 180 ? -18.256 -3.161 19.908 1.00 78.56 180 ASN A CA 1
ATOM 1534 C C . ASN A 1 180 ? -19.067 -2.303 18.941 1.00 78.56 180 ASN A C 1
ATOM 1536 O O . ASN A 1 180 ? -19.957 -2.832 18.273 1.00 78.56 180 ASN A O 1
ATOM 1540 N N . LEU A 1 181 ? -18.737 -1.018 18.831 1.00 75.88 181 LEU A N 1
ATOM 1541 C CA . LEU A 1 181 ? -19.429 -0.078 17.967 1.00 75.88 181 LEU A CA 1
ATOM 1542 C C . LEU A 1 181 ? -18.836 -0.061 16.557 1.00 75.88 181 LEU A C 1
ATOM 1544 O O . LEU A 1 181 ? -17.621 -0.041 16.353 1.00 75.88 181 LEU A O 1
ATOM 1548 N N . VAL A 1 182 ? -19.733 -0.029 15.575 1.00 76.62 182 VAL A N 1
ATOM 1549 C CA . VAL A 1 182 ? -19.414 0.223 14.170 1.00 76.62 182 VAL A CA 1
ATOM 1550 C C . VAL A 1 182 ? -20.118 1.508 13.781 1.00 76.62 182 VAL A C 1
ATOM 1552 O O . VAL A 1 182 ? -21.336 1.613 13.922 1.00 76.62 182 VAL A O 1
ATOM 1555 N N . PHE A 1 183 ? -19.362 2.482 13.287 1.00 72.12 183 PHE A N 1
ATOM 1556 C CA . PHE A 1 183 ? -19.932 3.707 12.747 1.00 72.12 183 PHE A CA 1
ATOM 1557 C C . PHE A 1 183 ? -20.018 3.589 11.225 1.00 72.12 183 PHE A C 1
ATOM 1559 O O . PHE A 1 183 ? -19.001 3.519 10.536 1.00 72.12 183 PHE A O 1
ATOM 1566 N N . LEU A 1 184 ? -21.242 3.548 10.704 1.00 67.06 184 LEU A N 1
ATOM 1567 C CA . LEU A 1 184 ? -21.525 3.602 9.274 1.00 67.06 184 LEU A CA 1
ATOM 1568 C C . LEU A 1 184 ? -22.156 4.959 8.982 1.00 67.06 184 LEU A C 1
ATOM 1570 O O . LEU A 1 184 ? -23.318 5.186 9.306 1.00 67.06 184 LEU A O 1
ATOM 1574 N N . ASN A 1 185 ? -21.387 5.871 8.388 1.00 60.06 185 ASN A N 1
ATOM 1575 C CA . ASN A 1 185 ? -21.943 7.118 7.882 1.00 60.06 185 ASN A CA 1
ATOM 1576 C C . ASN A 1 185 ? -22.325 6.943 6.414 1.00 60.06 185 ASN A C 1
ATOM 1578 O O . ASN A 1 185 ? -21.455 6.756 5.565 1.00 60.06 185 ASN A O 1
ATOM 1582 N N . HIS A 1 186 ? -23.615 7.035 6.107 1.00 57.28 186 HIS A N 1
ATOM 1583 C CA . HIS A 1 186 ? -24.123 6.909 4.739 1.00 57.28 186 HIS A CA 1
ATOM 1584 C C . HIS A 1 186 ? -23.713 8.073 3.819 1.00 57.28 186 HIS A C 1
ATOM 1586 O O . HIS A 1 186 ? -23.930 7.988 2.620 1.00 57.28 186 HIS A O 1
ATOM 1592 N N . GLN A 1 187 ? -23.123 9.147 4.357 1.00 53.00 187 GLN A N 1
ATOM 1593 C CA . GLN A 1 187 ? -22.725 10.336 3.591 1.00 53.00 187 GLN A CA 1
ATOM 1594 C C . GLN A 1 187 ? -21.306 10.282 2.997 1.00 53.00 187 GLN A C 1
ATOM 1596 O O . GLN A 1 187 ? -20.912 11.215 2.305 1.00 53.00 187 GLN A O 1
ATOM 1601 N N . LEU A 1 188 ? -20.523 9.236 3.284 1.00 47.50 188 LEU A N 1
ATOM 1602 C CA . LEU A 1 188 ? -19.144 9.075 2.788 1.00 47.50 188 LEU A CA 1
ATOM 1603 C C . LEU A 1 188 ? -19.026 8.091 1.606 1.00 47.50 188 LEU A C 1
ATOM 1605 O O . LEU A 1 188 ? -17.905 7.794 1.190 1.00 47.50 188 LEU A O 1
ATOM 1609 N N . PHE A 1 189 ? -20.155 7.590 1.094 1.00 43.06 189 PHE A N 1
ATOM 1610 C CA . PHE A 1 189 ? -20.239 6.661 -0.037 1.00 43.06 189 PHE A CA 1
ATOM 1611 C C . PHE A 1 189 ? -20.802 7.344 -1.281 1.00 43.06 189 PHE A C 1
ATOM 1613 O O . PHE A 1 189 ? -21.789 8.101 -1.133 1.00 43.06 189 PHE A O 1
#